Protein AF-A0A3P9N589-F1 (afdb_monomer)

Foldseek 3Di:
DVLVVVLVVLVVVLVVLLVCLLVVLLCVCVPCVPCNVVSVVVLVVLLVVLVVLVVCCVPVPVLVVLQVVVVVVCVVVVPPDPDSVSVVVVVVVVVVLVCQVVVVCVVVPNDDPPPPPVVVPPDDDDDDDDDDDDDPDDDDDDDDPPPDPVVVVPPPVVVVVSVVVVVVVVVVVLSVVLVPDPDPVVNVVSSVSSSVSSSSVSNNVSD

Mean predicted aligned error: 13.43 Å

Secondary structure (DSSP, 8-state):
-HHHHHHHHHHHHHHHHHHHHHHHHHHHHHH-GGGHHHHHHHHHHHHHHHHHHHHHIIIIIIHHHHHHHHHHHHHHTT------HHHHHHHHHHHHHHHHHHHHHHHTTPPP----GGGG---------------S------------THHHHTS-HHHHHHHHHHHHHHHHHHHHHHHH---HHHHHHHHHHHHHHHHHHHHHHT-

Sequence (207 aa):
MQLLVVKLLGLLGLTSLMLAGILLPVRLLLADSEKAGRYHRGLALGNCFGGGVFLATCFNALLPAVRDKAAGVLQQLQVSGDYPLAETMMMMGFFIMLFVEQAVLTFRKEKPSFIALETFNAGGSEPGSDSEYDAPFLGGGHRHGHFGPGQLAGAGPLRLAGLVLALSAHSLFEGVALGLQEDGAKLGGLLLGVAVHETLAAAALGV

Radius of gyration: 22.87 Å; Cα contacts (8 Å, |Δi|>4): 83; chains: 1; bounding box: 57×53×63 Å

Organism: Poecilia reticulata (NCBI:txid8081)

pLDDT: mean 71.97, std 19.88, range [25.95, 92.12]

Solvent-accessible surface area (backbone atoms only — not comparable to full-atom values): 12239 Å² total; per-residue (Å²): 112,70,68,59,52,51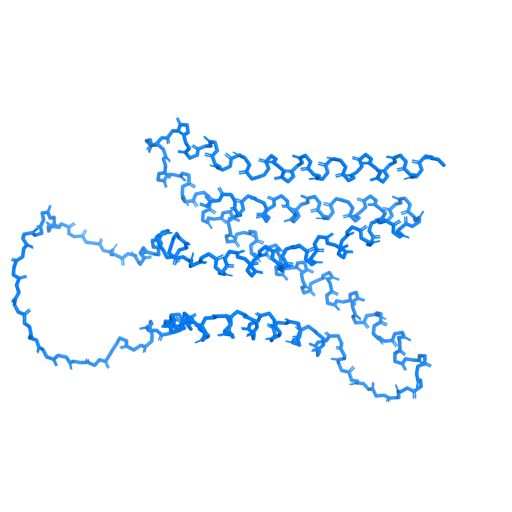,50,53,52,47,52,53,49,48,53,52,45,33,53,47,23,27,48,49,47,43,50,55,53,71,73,37,70,89,53,37,73,60,51,53,53,54,49,53,51,47,38,54,49,35,53,49,51,52,50,48,46,44,62,72,49,47,45,52,53,41,39,57,52,44,53,53,52,36,60,76,69,71,52,92,64,99,64,69,55,40,61,52,52,51,52,48,52,54,49,51,55,51,47,54,54,50,50,59,35,57,79,67,75,46,81,75,85,64,73,81,66,67,80,78,67,83,78,78,86,86,84,91,84,92,76,94,72,92,74,96,74,92,73,82,82,84,85,71,85,73,84,57,73,63,69,64,76,61,50,52,76,59,58,54,47,50,49,52,51,51,51,49,55,51,53,50,53,53,51,49,53,62,67,70,52,83,51,68,72,59,43,52,54,51,52,53,51,47,51,55,55,46,30,40,50,23,39,50,70,28,108

Structure (mmCIF, N/CA/C/O backbone):
data_AF-A0A3P9N589-F1
#
_entry.id   AF-A0A3P9N589-F1
#
loop_
_atom_site.group_PDB
_atom_site.id
_atom_site.type_symbol
_atom_site.label_atom_id
_atom_site.label_alt_id
_atom_site.label_comp_id
_atom_site.label_asym_id
_atom_site.label_entity_id
_atom_site.label_seq_id
_atom_site.pdbx_PDB_ins_code
_atom_site.Cartn_x
_atom_site.Cartn_y
_atom_site.Cartn_z
_atom_site.occupancy
_atom_site.B_iso_or_equiv
_atom_site.auth_seq_id
_atom_site.auth_comp_id
_atom_site.auth_asym_id
_atom_site.auth_atom_id
_atom_site.pdbx_PDB_model_num
ATOM 1 N N . MET A 1 1 ? 1.207 20.836 21.961 1.00 66.56 1 MET A N 1
ATOM 2 C CA . MET A 1 1 ? 2.310 21.230 21.050 1.00 66.56 1 MET A CA 1
ATOM 3 C C . MET A 1 1 ? 3.314 20.103 20.809 1.00 66.56 1 MET A C 1
ATOM 5 O O . MET A 1 1 ? 3.596 19.837 19.653 1.00 66.56 1 MET A O 1
ATOM 9 N N . GLN A 1 2 ? 3.795 19.386 21.834 1.00 80.94 2 GLN A N 1
ATOM 10 C CA . GLN A 1 2 ? 4.776 18.297 21.654 1.00 80.94 2 GLN A CA 1
ATOM 11 C C . GLN A 1 2 ? 4.298 17.162 20.724 1.00 80.94 2 GLN A C 1
ATOM 13 O O . GLN A 1 2 ? 5.039 16.753 19.839 1.00 80.94 2 GLN A O 1
ATOM 18 N N . LEU A 1 3 ? 3.040 16.718 20.842 1.00 81.44 3 LEU A N 1
ATOM 19 C CA . LEU A 1 3 ? 2.496 15.647 19.990 1.00 81.44 3 LEU A CA 1
ATOM 20 C C . LEU A 1 3 ? 2.425 16.035 18.500 1.00 81.44 3 LEU A C 1
ATOM 22 O O . LEU A 1 3 ? 2.687 15.216 17.627 1.00 81.44 3 LEU A O 1
ATOM 26 N N . LEU A 1 4 ? 2.103 17.300 18.207 1.00 86.56 4 LEU A N 1
ATOM 27 C CA . LEU A 1 4 ? 2.070 17.818 16.835 1.00 86.56 4 LEU A CA 1
ATOM 28 C C . LEU A 1 4 ? 3.470 17.843 16.217 1.00 86.56 4 LEU A C 1
ATOM 30 O O . LEU A 1 4 ? 3.628 17.466 15.062 1.00 86.56 4 LEU A O 1
ATOM 34 N N . VAL A 1 5 ? 4.488 18.226 16.996 1.00 88.75 5 VAL A N 1
ATOM 35 C CA . VAL A 1 5 ? 5.886 18.198 16.542 1.00 88.75 5 VAL A CA 1
ATOM 36 C C . VAL A 1 5 ? 6.318 16.768 16.220 1.00 88.75 5 VAL A C 1
ATOM 38 O O . VAL A 1 5 ? 6.906 16.549 15.169 1.00 88.75 5 VAL A O 1
ATOM 41 N N . VAL A 1 6 ? 5.970 15.787 17.060 1.00 88.00 6 VAL A N 1
ATOM 42 C CA . VAL A 1 6 ? 6.279 14.367 16.802 1.00 88.00 6 VAL A CA 1
ATOM 43 C C . VAL A 1 6 ? 5.592 13.865 15.529 1.00 88.00 6 VAL A C 1
ATOM 45 O O . VAL A 1 6 ? 6.235 13.198 14.725 1.00 88.00 6 VAL A O 1
ATOM 48 N N . LYS A 1 7 ? 4.322 14.224 15.298 1.00 90.06 7 LYS A N 1
ATOM 49 C CA . LYS A 1 7 ? 3.596 13.865 14.066 1.00 90.06 7 LYS A CA 1
ATOM 50 C C . LYS A 1 7 ? 4.253 14.452 12.815 1.00 90.06 7 LYS A C 1
ATOM 52 O O . LYS A 1 7 ? 4.463 13.731 11.845 1.00 90.06 7 LYS A O 1
ATOM 57 N N . LEU A 1 8 ? 4.605 15.739 12.848 1.00 89.19 8 LEU A N 1
ATOM 58 C CA . LEU A 1 8 ? 5.252 16.418 11.720 1.00 89.19 8 LEU A CA 1
ATOM 59 C C . LEU A 1 8 ? 6.659 15.873 11.451 1.00 89.19 8 LEU A C 1
ATOM 61 O O . LEU A 1 8 ? 7.007 15.628 10.299 1.00 89.19 8 LEU A O 1
ATOM 65 N N . LEU A 1 9 ? 7.451 15.645 12.502 1.00 90.69 9 LEU A N 1
ATOM 66 C CA . LEU A 1 9 ? 8.790 15.069 12.381 1.00 90.69 9 LEU A CA 1
ATOM 67 C C . LEU A 1 9 ? 8.727 13.623 11.868 1.00 90.69 9 LEU A C 1
ATOM 69 O O . LEU A 1 9 ? 9.530 13.239 11.023 1.00 90.69 9 LEU A O 1
ATOM 73 N N . GLY A 1 10 ? 7.751 12.844 12.343 1.00 88.69 10 GLY A N 1
ATOM 74 C CA . GLY A 1 10 ? 7.488 11.483 11.881 1.00 88.69 10 GLY A CA 1
ATOM 75 C C . GLY A 1 10 ? 7.129 11.439 10.398 1.00 88.69 10 GLY A C 1
ATOM 76 O O . GLY A 1 10 ? 7.762 10.706 9.649 1.00 88.69 10 GLY A O 1
ATOM 77 N N . LEU A 1 11 ? 6.191 12.281 9.951 1.00 88.31 11 LEU A N 1
ATOM 78 C CA . LEU A 1 11 ? 5.816 12.396 8.535 1.00 88.31 11 LEU A CA 1
ATOM 79 C C . LEU A 1 11 ? 6.995 12.817 7.647 1.00 88.31 11 LEU A C 1
ATOM 81 O O . LEU A 1 11 ? 7.204 12.238 6.580 1.00 88.31 11 LEU A O 1
ATOM 85 N N . LEU A 1 12 ? 7.795 13.793 8.089 1.00 91.44 12 LEU A N 1
ATOM 86 C CA . LEU A 1 12 ? 8.997 14.215 7.365 1.00 91.44 12 LEU A CA 1
ATOM 87 C C . LEU A 1 12 ? 10.031 13.081 7.279 1.00 91.44 12 LEU A C 1
ATOM 89 O O . LEU A 1 12 ? 10.645 12.876 6.228 1.00 91.44 12 LEU A O 1
ATOM 93 N N . GLY A 1 13 ? 10.201 12.335 8.372 1.00 91.69 13 GLY A N 1
ATOM 94 C CA . GLY A 1 13 ? 11.062 11.159 8.439 1.00 91.69 13 GLY A CA 1
ATOM 95 C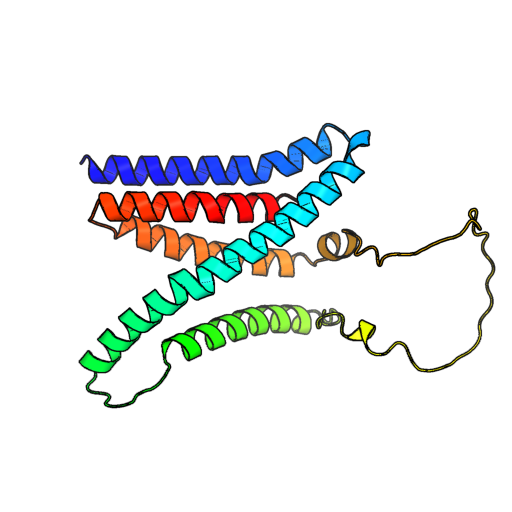 C . GLY A 1 13 ? 10.624 10.066 7.465 1.00 91.69 13 GLY A C 1
ATOM 96 O O . GLY A 1 13 ? 11.445 9.616 6.670 1.00 91.69 13 GLY A O 1
ATOM 97 N N . LEU A 1 14 ? 9.337 9.703 7.465 1.00 89.44 14 LEU A N 1
ATOM 98 C CA . LEU A 1 14 ? 8.761 8.719 6.539 1.00 89.44 14 LEU A CA 1
ATOM 99 C C . LEU A 1 14 ? 8.935 9.145 5.079 1.00 89.44 14 LEU A C 1
ATOM 101 O O . LEU A 1 14 ? 9.429 8.371 4.266 1.00 89.44 14 LEU A O 1
ATOM 105 N N . THR A 1 15 ? 8.660 10.413 4.764 1.00 88.50 15 THR A N 1
ATOM 106 C CA . THR A 1 15 ? 8.831 10.950 3.403 1.00 88.50 15 THR A CA 1
ATOM 107 C C . THR A 1 15 ? 10.285 10.843 2.934 1.00 88.50 15 THR A C 1
ATOM 109 O O . THR A 1 15 ? 10.567 10.421 1.813 1.00 88.50 15 THR A O 1
ATOM 112 N N . SER A 1 16 ? 11.232 11.197 3.806 1.00 90.50 16 SER A N 1
ATOM 113 C CA . SER A 1 16 ? 12.668 11.116 3.508 1.00 90.50 16 SER A CA 1
ATOM 114 C C . SER A 1 16 ? 13.122 9.669 3.311 1.00 90.50 16 SER A C 1
ATOM 116 O O . SER A 1 16 ? 13.919 9.373 2.421 1.00 90.50 16 SER A O 1
ATOM 118 N N . LEU A 1 17 ? 12.589 8.763 4.130 1.00 90.62 17 LEU A N 1
ATOM 119 C CA . LEU A 1 17 ? 12.870 7.338 4.087 1.00 90.62 17 LEU A CA 1
ATOM 120 C C . LEU A 1 17 ? 12.320 6.687 2.804 1.00 90.62 17 LEU A C 1
ATOM 122 O O . LEU A 1 17 ? 13.032 5.909 2.171 1.00 90.62 17 LEU A O 1
ATOM 126 N N . MET A 1 18 ? 11.115 7.065 2.370 1.00 86.88 18 MET A N 1
ATOM 127 C CA . MET A 1 18 ? 10.526 6.663 1.086 1.00 86.88 18 MET A CA 1
ATOM 128 C C . MET A 1 18 ? 11.389 7.120 -0.092 1.00 86.88 18 MET A C 1
ATOM 130 O O . MET A 1 18 ? 11.748 6.319 -0.955 1.00 86.88 18 MET A O 1
ATOM 134 N N . LEU A 1 19 ? 11.781 8.401 -0.102 1.00 87.44 19 LEU A N 1
ATOM 135 C CA . LEU A 1 19 ? 12.642 8.959 -1.145 1.00 87.44 19 LEU A CA 1
ATOM 136 C C . LEU A 1 19 ? 13.980 8.221 -1.221 1.00 87.44 19 LEU A C 1
ATOM 138 O O . LEU A 1 19 ? 14.433 7.898 -2.317 1.00 87.44 19 LEU A O 1
ATOM 142 N N . ALA A 1 20 ? 14.590 7.912 -0.074 1.00 88.00 20 ALA A N 1
ATOM 143 C CA . ALA A 1 20 ? 15.808 7.112 -0.015 1.00 88.00 20 ALA A CA 1
ATOM 144 C C . ALA A 1 20 ? 15.583 5.682 -0.535 1.00 88.00 20 ALA A C 1
ATOM 146 O O . ALA A 1 20 ? 16.400 5.189 -1.310 1.00 88.00 20 ALA A O 1
ATOM 147 N N . GLY A 1 21 ? 14.468 5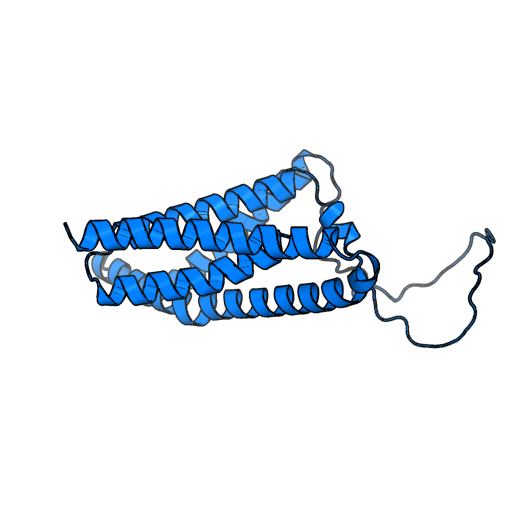.047 -0.164 1.00 84.81 21 GLY A N 1
ATOM 148 C CA . GLY A 1 21 ? 14.084 3.709 -0.618 1.00 84.81 21 GLY A CA 1
ATOM 149 C C . GLY A 1 21 ? 13.910 3.603 -2.134 1.00 84.81 21 GLY A C 1
ATOM 150 O O . GLY A 1 21 ? 14.301 2.592 -2.703 1.00 84.81 21 GLY A O 1
ATOM 151 N N . ILE A 1 22 ? 13.413 4.657 -2.793 1.00 84.00 22 ILE A N 1
ATOM 152 C CA . ILE A 1 22 ? 13.288 4.727 -4.260 1.00 84.00 22 ILE A CA 1
ATOM 153 C C . ILE A 1 22 ? 14.632 5.078 -4.918 1.00 84.00 22 ILE A C 1
ATOM 155 O O . ILE A 1 22 ? 15.017 4.469 -5.914 1.00 84.00 22 ILE A O 1
ATOM 159 N N . LEU A 1 23 ? 15.379 6.055 -4.385 1.00 84.81 23 LEU A N 1
ATOM 160 C CA . LEU A 1 23 ? 16.642 6.497 -4.994 1.00 84.81 23 LEU A CA 1
ATOM 161 C C . LEU A 1 23 ? 17.750 5.445 -4.903 1.00 84.81 23 LEU A C 1
ATOM 163 O O . LEU A 1 23 ? 18.605 5.394 -5.785 1.00 84.81 23 LEU A O 1
ATOM 167 N N . LEU A 1 24 ? 17.772 4.646 -3.835 1.00 83.06 24 LEU A N 1
ATOM 168 C CA . LEU A 1 24 ? 18.807 3.650 -3.575 1.00 83.06 24 LEU A CA 1
ATOM 169 C C . LEU A 1 24 ? 18.916 2.586 -4.690 1.00 83.06 24 LEU A C 1
ATOM 171 O O . LEU A 1 24 ? 20.004 2.470 -5.258 1.00 83.06 24 LEU A O 1
ATOM 175 N N . PRO A 1 25 ? 17.853 1.846 -5.068 1.00 77.12 25 PRO A N 1
ATOM 176 C CA . PRO A 1 25 ? 17.913 0.871 -6.159 1.00 77.12 25 PRO A CA 1
ATOM 177 C C . PRO A 1 25 ? 18.250 1.530 -7.504 1.00 77.12 25 PRO A C 1
ATOM 179 O O . PRO A 1 25 ? 19.122 1.032 -8.217 1.00 77.12 25 PRO A O 1
ATOM 182 N N . VAL A 1 26 ? 17.677 2.703 -7.802 1.00 80.75 26 VAL A N 1
ATOM 183 C CA . VAL A 1 26 ? 17.954 3.454 -9.040 1.00 80.75 26 VAL A CA 1
ATOM 184 C C . VAL A 1 26 ? 19.429 3.860 -9.138 1.00 80.75 26 VAL A C 1
ATOM 186 O O . VAL A 1 26 ? 20.074 3.654 -10.166 1.00 80.75 26 VAL A O 1
ATOM 189 N N . ARG A 1 27 ? 20.007 4.416 -8.066 1.00 82.31 27 ARG A N 1
ATOM 190 C CA . ARG A 1 27 ? 21.418 4.837 -8.037 1.00 82.31 27 ARG A CA 1
ATOM 191 C C . ARG A 1 27 ? 22.372 3.650 -8.105 1.00 82.31 27 ARG A C 1
ATOM 193 O O . ARG A 1 27 ? 23.392 3.759 -8.776 1.00 82.31 27 ARG A O 1
ATOM 200 N N . LEU A 1 28 ? 22.053 2.537 -7.446 1.00 77.81 28 LEU A N 1
ATOM 201 C CA . LEU A 1 28 ? 22.877 1.326 -7.473 1.00 77.81 28 LEU A CA 1
ATOM 202 C C . LEU A 1 28 ? 22.893 0.664 -8.857 1.00 77.81 28 LEU A C 1
ATOM 204 O O . LEU A 1 28 ? 23.946 0.200 -9.289 1.00 77.81 28 LEU A O 1
ATOM 208 N N . LEU A 1 29 ? 21.763 0.671 -9.570 1.00 72.81 29 LEU A N 1
ATOM 209 C CA . LEU A 1 29 ? 21.679 0.174 -10.945 1.00 72.81 29 LEU A CA 1
ATOM 210 C C . LEU A 1 29 ? 22.450 1.063 -11.933 1.00 72.81 29 LEU A C 1
ATOM 212 O O . LEU A 1 29 ? 23.122 0.546 -12.824 1.00 72.81 29 LEU A O 1
ATOM 216 N N . LEU A 1 30 ? 22.391 2.389 -11.760 1.00 75.19 30 LEU A N 1
ATOM 217 C CA . LEU A 1 30 ? 23.092 3.352 -12.620 1.00 75.19 30 LEU A CA 1
ATOM 218 C C . LEU A 1 30 ? 24.605 3.432 -12.353 1.00 75.19 30 LEU A C 1
ATOM 220 O O . LEU A 1 30 ? 25.361 3.745 -13.267 1.00 75.19 30 LEU A O 1
ATOM 224 N N . ALA A 1 31 ? 25.055 3.191 -11.118 1.00 76.94 31 ALA A N 1
ATOM 225 C CA . ALA A 1 31 ? 26.456 3.369 -10.734 1.00 76.94 31 ALA A CA 1
ATOM 226 C C . ALA A 1 31 ? 27.379 2.213 -11.154 1.00 76.94 31 ALA A C 1
ATOM 228 O O . ALA A 1 31 ? 28.576 2.437 -11.313 1.00 76.94 31 ALA A O 1
ATOM 229 N N . ASP A 1 32 ? 26.869 0.984 -11.298 1.00 71.31 32 ASP A N 1
ATOM 230 C CA . ASP A 1 32 ? 27.728 -0.197 -11.461 1.00 71.31 32 ASP A CA 1
ATOM 231 C C . ASP A 1 32 ? 27.086 -1.252 -12.386 1.00 71.31 32 ASP A C 1
ATOM 233 O O . ASP A 1 32 ? 26.550 -2.276 -11.947 1.00 71.31 32 ASP A O 1
ATOM 237 N N . SER A 1 33 ? 27.124 -0.985 -13.699 1.00 63.50 33 SER A N 1
ATOM 238 C CA . SER A 1 33 ? 26.532 -1.848 -14.736 1.00 63.50 33 SER A CA 1
ATOM 239 C C . SER A 1 33 ? 27.158 -3.249 -14.808 1.00 63.50 33 SER A C 1
ATOM 241 O O . SER A 1 33 ? 26.476 -4.194 -15.197 1.00 63.50 33 SER A O 1
ATOM 243 N N . GLU A 1 34 ? 28.412 -3.427 -14.374 1.00 67.94 34 GLU A N 1
ATOM 244 C CA . GLU A 1 34 ? 29.075 -4.743 -14.324 1.00 67.94 34 GLU A CA 1
ATOM 245 C C . GLU A 1 34 ? 28.502 -5.658 -13.230 1.00 67.94 34 GLU A C 1
ATOM 247 O O . GLU A 1 34 ? 28.423 -6.877 -13.391 1.00 67.94 34 GLU A O 1
ATOM 252 N N . LYS A 1 35 ? 28.036 -5.090 -12.111 1.00 64.56 35 LYS A N 1
ATOM 253 C CA . LYS A 1 35 ? 27.416 -5.850 -11.011 1.00 64.56 35 LYS A CA 1
ATOM 254 C C . LYS A 1 35 ? 25.897 -5.972 -11.139 1.00 64.56 35 LYS A C 1
ATOM 256 O O . LYS A 1 35 ? 25.272 -6.616 -10.289 1.00 64.56 35 LYS A O 1
ATOM 261 N N . ALA A 1 36 ? 25.306 -5.420 -12.200 1.00 64.44 36 ALA A N 1
ATOM 262 C CA . ALA A 1 36 ? 23.862 -5.378 -12.435 1.00 64.44 36 ALA A CA 1
ATOM 263 C C . ALA A 1 36 ? 23.184 -6.751 -12.275 1.00 64.44 36 ALA A C 1
ATOM 265 O O . ALA A 1 36 ? 22.126 -6.850 -11.655 1.00 64.44 36 ALA A O 1
ATOM 266 N N . GLY A 1 37 ? 23.826 -7.837 -12.723 1.00 67.88 37 GLY A N 1
ATOM 267 C CA . GLY A 1 37 ? 23.281 -9.194 -12.581 1.00 67.88 37 GLY A CA 1
ATOM 268 C C . GLY A 1 37 ? 23.141 -9.675 -11.127 1.00 67.88 37 GLY A C 1
ATOM 269 O O . GLY A 1 37 ? 22.210 -10.413 -10.800 1.00 67.88 37 GLY A O 1
ATOM 270 N N . ARG A 1 38 ? 24.031 -9.242 -10.223 1.00 71.06 38 ARG A N 1
ATOM 271 C CA . ARG A 1 38 ? 23.969 -9.588 -8.792 1.00 71.06 38 ARG A CA 1
ATOM 272 C C . ARG A 1 38 ? 22.937 -8.732 -8.062 1.00 71.06 38 ARG A C 1
ATOM 274 O O . ARG A 1 38 ? 22.192 -9.266 -7.242 1.00 71.06 38 ARG A O 1
ATOM 281 N N . TYR A 1 39 ? 22.848 -7.448 -8.413 1.00 72.31 39 TYR A N 1
ATOM 282 C CA . TYR A 1 39 ? 21.808 -6.556 -7.901 1.00 72.31 39 TYR A CA 1
ATOM 283 C C . TYR A 1 39 ? 20.417 -7.018 -8.318 1.00 72.31 39 TYR A C 1
ATOM 285 O O . TYR A 1 39 ? 19.540 -7.091 -7.469 1.00 72.31 39 TYR A O 1
ATOM 293 N N . HIS A 1 40 ? 20.228 -7.453 -9.565 1.00 73.62 40 HIS A N 1
ATOM 294 C CA . HIS A 1 40 ? 18.941 -7.966 -10.035 1.00 73.62 40 HIS A CA 1
ATOM 295 C C . HIS A 1 40 ? 18.451 -9.180 -9.224 1.00 73.62 40 HIS A C 1
ATOM 297 O O . HIS A 1 40 ? 17.265 -9.293 -8.926 1.00 73.62 40 HIS A O 1
ATOM 303 N N . ARG A 1 41 ? 19.351 -10.088 -8.816 1.00 75.50 41 ARG A N 1
ATOM 304 C CA . ARG A 1 41 ? 18.990 -11.208 -7.923 1.00 75.50 41 ARG A CA 1
ATOM 305 C C . ARG A 1 41 ? 18.644 -10.729 -6.513 1.00 75.50 41 ARG A C 1
ATOM 307 O O . ARG A 1 41 ? 17.655 -11.191 -5.955 1.00 75.50 41 ARG A O 1
ATOM 314 N N . GLY A 1 42 ? 19.428 -9.805 -5.956 1.00 74.00 42 GLY A N 1
ATOM 315 C CA . GLY A 1 42 ? 19.146 -9.211 -4.645 1.00 74.00 42 GLY A CA 1
ATOM 316 C C . GLY A 1 42 ? 17.811 -8.463 -4.611 1.00 74.00 42 GLY A C 1
ATOM 317 O O . GLY A 1 42 ? 17.041 -8.628 -3.673 1.00 74.00 42 GLY A O 1
ATOM 318 N N . LEU A 1 43 ? 17.502 -7.717 -5.671 1.00 73.44 43 LEU A N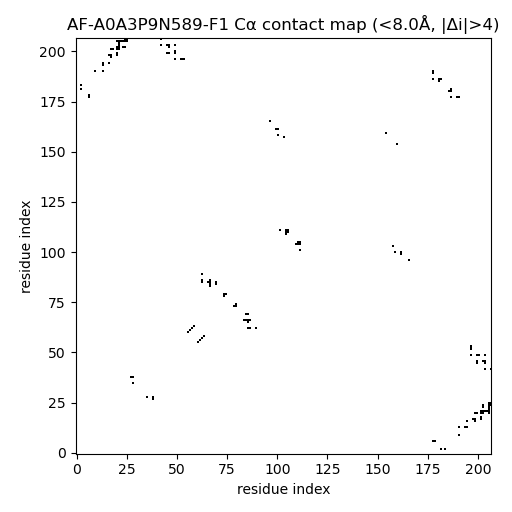 1
ATOM 319 C CA . LEU A 1 43 ? 16.249 -6.986 -5.857 1.00 73.44 43 LEU A CA 1
ATOM 320 C C . LEU A 1 43 ? 15.058 -7.929 -6.043 1.00 73.44 43 LEU A C 1
ATOM 322 O O . LEU A 1 43 ? 14.026 -7.725 -5.416 1.00 73.44 43 LEU A O 1
ATOM 326 N N . ALA A 1 44 ? 15.201 -8.998 -6.832 1.00 76.25 44 ALA A N 1
ATOM 327 C CA . ALA A 1 44 ? 14.146 -10.000 -6.992 1.00 76.25 44 ALA A CA 1
ATOM 328 C C . ALA A 1 44 ? 13.819 -10.713 -5.666 1.00 76.25 44 ALA A C 1
ATOM 330 O O . ALA A 1 44 ? 12.649 -10.889 -5.328 1.00 76.25 44 ALA A O 1
ATOM 331 N N . LEU A 1 45 ? 14.846 -11.078 -4.887 1.00 79.06 45 LEU A N 1
ATOM 332 C CA . LEU A 1 45 ? 14.668 -11.637 -3.543 1.00 79.06 45 LEU A CA 1
ATOM 333 C C . LEU A 1 45 ? 14.050 -10.612 -2.585 1.00 79.06 45 LEU A C 1
ATOM 335 O O . LEU A 1 45 ? 13.158 -10.967 -1.820 1.00 79.06 45 LEU A O 1
ATOM 339 N N . GLY A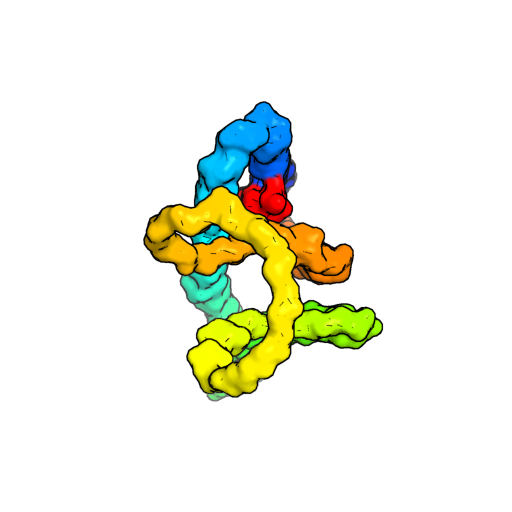 1 46 ? 14.476 -9.349 -2.662 1.00 76.19 46 GLY A N 1
ATOM 340 C CA . GLY A 1 46 ? 13.912 -8.243 -1.890 1.00 76.19 46 GLY A CA 1
ATOM 341 C C . GLY A 1 46 ? 12.434 -8.003 -2.195 1.00 76.19 46 GLY A C 1
ATOM 342 O O . GLY A 1 46 ? 11.643 -7.873 -1.269 1.00 76.19 46 GLY A O 1
ATOM 343 N N . ASN A 1 47 ? 12.035 -8.035 -3.468 1.00 78.06 47 ASN A N 1
ATOM 344 C CA . ASN A 1 47 ? 10.639 -7.895 -3.882 1.00 78.06 47 ASN A CA 1
ATOM 345 C C . ASN A 1 47 ? 9.786 -9.095 -3.430 1.00 78.06 47 ASN A C 1
ATOM 347 O O . ASN A 1 47 ? 8.687 -8.917 -2.911 1.00 78.06 47 ASN A O 1
ATOM 351 N N . CYS A 1 48 ? 10.307 -10.324 -3.543 1.00 80.88 48 CYS A N 1
ATOM 352 C CA . CYS A 1 48 ? 9.633 -11.517 -3.017 1.00 80.88 48 CYS A CA 1
ATOM 353 C C . CYS A 1 48 ? 9.459 -11.448 -1.491 1.00 80.88 48 CYS A C 1
ATOM 355 O O . CYS A 1 48 ? 8.396 -11.777 -0.964 1.00 80.88 48 CYS A O 1
ATOM 357 N N . PHE A 1 49 ? 10.496 -11.005 -0.779 1.00 82.00 49 PHE A N 1
ATOM 358 C CA . PHE A 1 49 ? 10.453 -10.812 0.665 1.00 82.00 49 PHE A CA 1
ATOM 359 C C . PHE A 1 49 ? 9.454 -9.715 1.055 1.00 82.00 49 PHE A C 1
ATOM 361 O O . PHE A 1 49 ? 8.613 -9.938 1.923 1.00 82.00 49 PHE A O 1
ATOM 368 N N . GLY A 1 50 ? 9.485 -8.570 0.369 1.00 79.38 50 GLY A N 1
ATOM 369 C CA . GLY A 1 50 ? 8.551 -7.461 0.564 1.00 79.38 50 GLY A CA 1
ATOM 370 C C . GLY A 1 50 ? 7.098 -7.878 0.341 1.00 79.38 50 GLY A C 1
ATOM 371 O O . GLY A 1 50 ? 6.243 -7.571 1.169 1.00 79.38 50 GLY A O 1
ATOM 372 N N . GLY A 1 51 ? 6.828 -8.670 -0.702 1.00 81.00 51 GLY A N 1
ATOM 373 C CA . GLY A 1 51 ? 5.510 -9.264 -0.935 1.00 81.00 51 GLY A CA 1
ATOM 374 C C . GLY A 1 51 ? 5.045 -10.156 0.222 1.00 81.00 51 GLY A C 1
ATOM 375 O O . GLY A 1 51 ? 3.894 -10.064 0.646 1.00 81.00 51 GLY A O 1
ATOM 376 N N . GLY A 1 52 ? 5.943 -10.967 0.790 1.00 85.50 52 GLY A N 1
ATOM 377 C CA . GLY A 1 52 ? 5.657 -11.786 1.972 1.00 85.50 52 GLY A CA 1
ATOM 378 C C . GLY A 1 52 ? 5.357 -10.959 3.227 1.00 85.50 52 GLY A C 1
ATOM 379 O O . GLY A 1 52 ? 4.396 -11.254 3.936 1.00 85.50 52 GLY A O 1
ATOM 380 N N . VAL A 1 53 ? 6.130 -9.896 3.478 1.00 83.62 53 VAL A N 1
ATOM 381 C CA . VAL A 1 53 ? 5.888 -8.963 4.593 1.00 83.62 53 VAL A CA 1
ATOM 382 C C . VAL A 1 53 ? 4.537 -8.267 4.432 1.00 83.62 53 VAL A C 1
ATOM 384 O O . VAL A 1 53 ? 3.763 -8.221 5.385 1.00 83.62 53 VAL A O 1
ATOM 387 N N . PHE A 1 54 ? 4.205 -7.796 3.227 1.00 81.50 54 PHE A N 1
ATOM 388 C CA . PHE A 1 54 ? 2.918 -7.156 2.950 1.00 81.50 54 PHE A CA 1
ATOM 389 C C . PHE A 1 54 ? 1.741 -8.112 3.188 1.00 81.50 54 PHE A C 1
ATOM 391 O O . PHE A 1 54 ? 0.761 -7.752 3.844 1.00 81.50 54 PHE A O 1
ATOM 398 N N . LEU A 1 55 ? 1.861 -9.361 2.726 1.00 86.94 55 LEU A N 1
ATOM 399 C CA . LEU A 1 55 ? 0.852 -10.397 2.935 1.00 86.94 55 LEU A CA 1
ATOM 400 C C . LEU A 1 55 ? 0.677 -10.736 4.425 1.00 86.94 55 LEU A C 1
ATOM 402 O O . LEU A 1 55 ? -0.452 -10.854 4.905 1.00 86.94 55 LEU A O 1
ATOM 406 N N . ALA A 1 56 ? 1.782 -10.851 5.167 1.00 86.75 56 ALA A N 1
ATOM 407 C CA . ALA A 1 56 ? 1.763 -11.102 6.604 1.00 86.75 56 ALA A CA 1
ATOM 408 C C . ALA A 1 56 ? 1.103 -9.948 7.373 1.00 86.75 56 ALA A C 1
ATOM 410 O O . ALA A 1 56 ? 0.250 -10.197 8.223 1.00 86.75 56 ALA A O 1
ATOM 411 N N . THR A 1 57 ? 1.429 -8.695 7.047 1.00 83.81 57 THR A N 1
ATOM 412 C CA . THR A 1 57 ? 0.775 -7.512 7.627 1.00 83.81 57 THR A CA 1
ATOM 413 C C . THR A 1 57 ? -0.722 -7.504 7.315 1.00 83.81 57 THR A C 1
ATOM 415 O O . THR A 1 57 ? -1.538 -7.258 8.204 1.00 83.81 57 THR A O 1
ATOM 418 N N . CYS A 1 58 ? -1.108 -7.844 6.084 1.00 85.81 58 CYS A N 1
ATOM 419 C CA . CYS A 1 58 ? -2.509 -7.911 5.683 1.00 85.81 58 CYS A CA 1
ATOM 420 C C . CYS A 1 58 ? -3.305 -8.927 6.522 1.00 85.81 58 CYS A C 1
ATOM 422 O O . CYS A 1 58 ? -4.312 -8.567 7.132 1.00 85.81 58 CYS A O 1
ATOM 424 N N . PHE A 1 59 ? -2.839 -10.175 6.619 1.00 89.75 59 PHE A N 1
ATOM 425 C CA . PHE A 1 59 ? -3.594 -11.233 7.299 1.00 89.75 59 PHE A CA 1
ATOM 426 C C . PHE A 1 59 ? -3.441 -11.258 8.820 1.00 89.75 59 PHE A C 1
ATOM 428 O O . PHE A 1 59 ? -4.401 -11.603 9.505 1.00 89.75 59 PHE A O 1
ATOM 435 N N . ASN A 1 60 ? -2.271 -10.911 9.361 1.00 88.56 60 ASN A N 1
ATOM 436 C CA . ASN A 1 60 ? -2.008 -11.034 10.799 1.00 88.56 60 ASN A CA 1
ATOM 437 C C . ASN A 1 60 ? -2.244 -9.734 11.569 1.00 88.56 60 ASN A C 1
ATOM 439 O O . ASN A 1 60 ? -2.488 -9.794 12.770 1.00 88.56 60 ASN A O 1
ATOM 443 N N . ALA A 1 61 ? -2.170 -8.572 10.912 1.00 85.62 61 ALA A N 1
ATOM 444 C CA . ALA A 1 61 ? -2.372 -7.283 11.572 1.00 85.62 61 ALA A CA 1
ATOM 445 C C . ALA A 1 61 ? -3.669 -6.601 11.119 1.00 85.62 61 ALA A C 1
ATOM 447 O O . ALA A 1 61 ? -4.509 -6.273 11.957 1.00 85.62 61 ALA A O 1
ATOM 448 N N . LEU A 1 62 ? -3.866 -6.417 9.809 1.00 86.06 62 LEU A N 1
ATOM 449 C CA . LEU A 1 62 ? -5.016 -5.664 9.296 1.00 86.06 62 LEU A CA 1
ATOM 450 C C . LEU A 1 62 ? -6.324 -6.451 9.406 1.00 86.06 62 LEU A C 1
ATOM 452 O O . LEU A 1 62 ? -7.310 -5.912 9.902 1.00 86.06 62 LEU A O 1
ATOM 456 N N . LEU A 1 63 ? -6.348 -7.721 8.993 1.00 90.00 63 LEU A N 1
ATOM 457 C CA . LEU A 1 63 ? -7.577 -8.516 9.009 1.00 90.00 63 LEU A CA 1
ATOM 458 C C . LEU A 1 63 ? -8.170 -8.679 10.426 1.00 90.00 63 LEU A C 1
ATOM 460 O O . LEU A 1 63 ? -9.368 -8.431 10.574 1.00 90.00 63 LEU A O 1
ATOM 464 N N . PRO A 1 64 ? -7.398 -9.007 11.485 1.00 90.25 64 PRO A N 1
ATOM 465 C CA . PRO A 1 64 ? -7.927 -9.057 12.849 1.00 90.25 64 PRO A CA 1
ATOM 466 C C . PRO A 1 64 ? -8.410 -7.689 13.334 1.00 90.25 64 PRO A C 1
ATOM 468 O O . PRO A 1 64 ? -9.499 -7.591 13.891 1.00 90.25 64 PRO A O 1
ATOM 471 N N . ALA A 1 65 ? -7.666 -6.616 13.044 1.00 88.00 65 ALA A N 1
ATOM 472 C CA . ALA A 1 65 ? -8.073 -5.267 13.427 1.00 88.00 65 ALA A CA 1
ATOM 473 C C . ALA A 1 65 ? -9.406 -4.857 12.774 1.00 88.00 65 ALA A C 1
ATOM 475 O O . ALA A 1 65 ? -10.264 -4.269 13.433 1.00 88.00 65 ALA A O 1
ATOM 476 N N . VAL A 1 66 ? -9.610 -5.185 11.494 1.00 89.69 66 VAL A N 1
ATOM 477 C CA . VAL A 1 66 ? -10.875 -4.915 10.795 1.00 89.69 66 VAL A CA 1
ATOM 478 C C . VAL A 1 66 ? -11.998 -5.800 11.338 1.00 89.69 66 VAL A C 1
ATOM 480 O O . VAL A 1 66 ? -13.103 -5.292 11.513 1.00 89.69 66 VAL A O 1
ATOM 483 N N . ARG A 1 67 ? -11.738 -7.075 11.667 1.00 90.50 67 ARG A N 1
ATOM 484 C CA . ARG A 1 67 ? -12.721 -7.962 12.323 1.00 90.50 67 ARG A CA 1
ATOM 485 C C . ARG A 1 67 ? -13.219 -7.377 13.643 1.00 90.50 67 ARG A C 1
ATOM 487 O O . ARG A 1 67 ? -14.429 -7.272 13.827 1.00 90.50 67 ARG A O 1
ATOM 494 N N . ASP A 1 68 ? -12.315 -6.919 14.507 1.00 89.31 68 ASP A N 1
ATOM 495 C CA . ASP A 1 68 ? -12.675 -6.324 15.801 1.00 89.31 68 ASP A CA 1
ATOM 496 C C . ASP A 1 68 ? -13.529 -5.058 15.630 1.00 89.31 68 ASP A C 1
ATOM 498 O O . ASP A 1 68 ? -14.517 -4.845 16.339 1.00 89.31 68 ASP A O 1
ATOM 502 N N . LYS A 1 69 ? -13.181 -4.204 14.658 1.00 87.88 69 LYS A N 1
ATOM 503 C CA . LYS A 1 69 ? -13.949 -2.985 14.361 1.00 87.88 69 LYS A CA 1
ATOM 504 C C . LYS A 1 69 ? -15.303 -3.289 13.726 1.00 87.88 69 LYS A C 1
ATOM 506 O O . LYS A 1 69 ? -16.293 -2.663 14.102 1.00 87.88 69 LYS A O 1
ATOM 511 N N . ALA A 1 70 ? -15.362 -4.250 12.809 1.00 88.31 70 ALA A N 1
ATOM 512 C CA . ALA A 1 70 ? -16.595 -4.691 12.171 1.00 88.31 70 ALA A CA 1
ATOM 513 C C . ALA A 1 70 ? -17.577 -5.280 13.193 1.00 88.31 70 ALA A C 1
ATOM 515 O O . ALA A 1 70 ? -18.756 -4.930 13.162 1.00 88.31 70 ALA A O 1
ATOM 516 N N . ALA A 1 71 ? -17.088 -6.090 14.139 1.00 86.75 71 ALA A N 1
ATOM 517 C CA . ALA A 1 71 ? -17.892 -6.629 15.234 1.00 86.75 71 ALA A CA 1
ATOM 518 C C . ALA A 1 71 ? -18.515 -5.511 16.089 1.00 86.75 71 ALA A C 1
ATOM 520 O O . ALA A 1 71 ? -19.709 -5.550 16.385 1.00 86.75 71 ALA A O 1
ATOM 521 N N . GLY A 1 72 ? -17.741 -4.467 16.410 1.00 85.38 72 GLY A N 1
ATOM 522 C CA . GLY A 1 72 ? -18.251 -3.298 17.133 1.00 85.38 72 GLY A CA 1
ATOM 523 C C . GLY A 1 72 ? -19.372 -2.561 16.388 1.00 85.38 72 GLY A C 1
ATOM 524 O O . GLY A 1 72 ? -20.377 -2.193 16.994 1.00 85.38 72 GLY A O 1
ATOM 525 N N . VAL A 1 73 ? -19.240 -2.387 15.069 1.00 86.94 73 VAL A N 1
ATOM 526 C CA . VAL A 1 73 ? -20.263 -1.724 14.237 1.00 86.94 73 VAL A CA 1
ATOM 527 C C . VAL A 1 73 ? -21.529 -2.578 14.109 1.00 86.94 73 VAL A C 1
ATOM 529 O O . VAL A 1 73 ? -22.634 -2.052 14.241 1.00 86.94 73 VAL A O 1
ATOM 532 N N . LEU A 1 74 ? -21.397 -3.893 13.903 1.00 84.88 74 LEU A N 1
ATOM 533 C CA . LEU A 1 74 ? -22.542 -4.812 13.827 1.00 84.88 74 LEU A CA 1
ATOM 534 C C . LEU A 1 74 ? -23.352 -4.820 15.129 1.00 84.88 74 LEU A C 1
ATOM 536 O O . LEU A 1 74 ? -24.585 -4.807 15.095 1.00 84.88 74 LEU A O 1
ATOM 540 N N . GLN A 1 75 ? -22.658 -4.769 16.270 1.00 83.94 75 GLN A N 1
ATOM 541 C CA . GLN A 1 75 ? -23.288 -4.691 17.583 1.00 83.94 75 GLN A CA 1
ATOM 542 C C . GLN A 1 75 ? -24.067 -3.379 17.768 1.00 83.94 75 GLN A C 1
ATOM 544 O O . GLN A 1 75 ? -25.174 -3.397 18.306 1.00 83.94 75 GLN A O 1
ATOM 549 N N . GLN A 1 76 ? -23.535 -2.250 17.284 1.00 85.56 76 GLN A N 1
ATOM 550 C CA . GLN A 1 76 ? -24.230 -0.956 17.321 1.00 85.56 76 GLN A CA 1
ATOM 551 C C . GLN A 1 76 ? -25.481 -0.918 16.433 1.00 85.56 76 GLN A C 1
ATOM 553 O O . GLN A 1 76 ? -26.452 -0.251 16.783 1.00 85.56 76 GLN A O 1
ATOM 558 N N . LEU A 1 77 ? -25.486 -1.648 15.315 1.00 82.12 77 LEU A N 1
ATOM 559 C CA . LEU A 1 77 ? -26.635 -1.747 14.407 1.00 82.12 77 LEU A CA 1
ATOM 560 C C . LEU A 1 77 ? -27.681 -2.801 14.834 1.00 82.12 77 LEU A C 1
ATOM 562 O O . LEU A 1 77 ? -28.657 -2.998 14.115 1.00 82.12 77 LEU A O 1
ATOM 566 N N . GLN A 1 78 ? -27.503 -3.477 15.979 1.00 77.06 78 GLN A N 1
ATOM 567 C CA . GLN A 1 78 ? -28.349 -4.593 16.443 1.00 77.06 78 GLN A CA 1
ATOM 568 C C . GLN A 1 78 ? -28.522 -5.732 15.417 1.00 77.06 78 GLN A C 1
ATOM 570 O O . GLN A 1 78 ? -29.517 -6.457 15.433 1.00 77.06 78 GLN A O 1
ATOM 575 N N . VAL A 1 79 ? -27.544 -5.936 14.535 1.00 74.94 79 VAL A N 1
ATOM 576 C CA . VAL A 1 79 ? -27.576 -7.043 13.575 1.00 74.94 79 VAL A CA 1
ATOM 577 C C . VAL A 1 79 ? -27.021 -8.289 14.263 1.00 74.94 79 VAL A C 1
ATOM 579 O O . VAL A 1 79 ? -25.825 -8.390 14.513 1.00 74.94 79 VAL A O 1
ATOM 582 N N . SER A 1 80 ? -27.890 -9.249 14.583 1.00 62.19 80 SER A N 1
ATOM 583 C CA . SER A 1 80 ? -27.558 -10.498 15.299 1.00 62.19 80 SER A CA 1
ATOM 584 C C . SER A 1 80 ? -26.907 -11.576 14.414 1.00 62.19 80 SER A C 1
ATOM 586 O O . SER A 1 80 ? -27.084 -12.766 14.661 1.00 62.19 80 SER A O 1
ATOM 588 N N . GLY A 1 81 ? -26.231 -11.181 13.335 1.00 64.56 81 GLY A N 1
ATOM 589 C CA . GLY A 1 81 ? -25.682 -12.109 12.349 1.00 64.56 81 GLY A CA 1
ATOM 590 C C . GLY A 1 81 ? -24.180 -12.296 12.511 1.00 64.56 81 GLY A C 1
ATOM 591 O O . GLY A 1 81 ? -23.442 -11.316 12.441 1.00 64.56 81 GLY A O 1
ATOM 592 N N . ASP A 1 82 ? -23.731 -13.549 12.617 1.00 70.12 82 ASP A N 1
ATOM 593 C CA . ASP A 1 82 ? -22.324 -13.954 12.476 1.00 70.12 82 ASP A CA 1
ATOM 594 C C . ASP A 1 82 ? -21.873 -13.824 11.007 1.00 70.12 82 ASP A C 1
ATOM 596 O O . ASP A 1 82 ? -21.553 -14.800 10.328 1.00 70.12 82 ASP A O 1
ATOM 600 N N . TYR A 1 83 ? -21.928 -12.607 10.465 1.00 82.31 83 TYR A N 1
ATOM 601 C CA . TYR A 1 83 ? -21.538 -12.328 9.089 1.00 82.31 83 TYR A CA 1
ATOM 602 C C . TYR A 1 83 ? -20.064 -11.891 9.032 1.00 82.31 83 TYR A C 1
ATOM 604 O O . TYR A 1 83 ? -19.706 -10.915 9.699 1.00 82.31 83 TYR A O 1
ATOM 612 N N . PRO A 1 84 ? -19.204 -12.548 8.223 1.00 87.81 84 PRO A N 1
ATOM 613 C CA . PRO A 1 84 ? -17.777 -12.230 8.100 1.00 87.81 84 PRO A CA 1
ATOM 614 C C . PRO A 1 84 ? -17.551 -10.947 7.278 1.00 87.81 84 PRO A C 1
ATOM 616 O O . PRO A 1 84 ? -17.035 -10.957 6.157 1.00 87.81 84 PRO A O 1
ATOM 619 N N . LEU A 1 85 ? -17.991 -9.809 7.826 1.00 88.75 85 LEU A N 1
ATOM 620 C CA . LEU A 1 85 ? -17.973 -8.514 7.148 1.00 88.75 85 LEU A CA 1
ATOM 621 C C . LEU A 1 85 ? -16.547 -8.100 6.766 1.00 88.75 85 LEU A C 1
ATOM 623 O O . LEU A 1 85 ? -16.329 -7.627 5.653 1.00 88.75 85 LEU A O 1
ATOM 627 N N . ALA A 1 86 ? -15.574 -8.325 7.649 1.00 90.62 86 ALA A N 1
ATOM 628 C CA . ALA A 1 86 ? -14.179 -7.962 7.412 1.00 90.62 86 ALA A CA 1
ATOM 629 C C . ALA A 1 86 ? -13.590 -8.685 6.190 1.00 90.62 86 ALA A C 1
ATOM 631 O O . ALA A 1 86 ? -12.962 -8.061 5.335 1.00 90.62 86 ALA A O 1
ATOM 632 N N . GLU A 1 87 ? -13.848 -9.984 6.062 1.00 92.12 87 GLU A N 1
ATOM 633 C CA . GLU A 1 87 ? -13.439 -10.801 4.925 1.00 92.12 87 GLU A CA 1
ATOM 634 C C . GLU A 1 87 ? -14.132 -10.336 3.647 1.00 92.12 87 GLU A C 1
ATOM 636 O O . GLU A 1 87 ? -13.493 -10.236 2.601 1.00 92.12 87 GLU A O 1
ATOM 641 N N . THR A 1 88 ? -15.419 -9.991 3.721 1.00 91.19 88 THR A N 1
ATOM 642 C CA . THR A 1 88 ? -16.154 -9.504 2.545 1.00 91.19 88 THR A CA 1
ATOM 643 C C . THR A 1 88 ? -15.632 -8.151 2.064 1.00 91.19 88 THR A C 1
ATOM 645 O O . THR A 1 88 ? -15.460 -7.965 0.861 1.00 91.19 88 THR A O 1
ATOM 648 N N . MET A 1 89 ? -15.282 -7.240 2.980 1.00 89.81 89 MET A N 1
ATOM 649 C CA . MET A 1 89 ? -14.635 -5.967 2.652 1.00 89.81 89 MET A CA 1
ATOM 650 C C . MET A 1 89 ? -13.247 -6.182 2.039 1.00 89.81 89 MET A C 1
ATOM 652 O O . MET A 1 89 ? -12.898 -5.511 1.069 1.00 89.81 89 MET A O 1
ATOM 656 N N . MET A 1 90 ? -12.477 -7.146 2.555 1.00 89.25 90 MET A N 1
ATOM 657 C CA . MET A 1 90 ? -11.175 -7.513 1.994 1.00 89.25 90 MET A CA 1
ATOM 658 C C . MET A 1 90 ? -11.308 -8.040 0.558 1.00 89.25 90 MET A C 1
ATOM 660 O O . MET A 1 90 ? -10.609 -7.565 -0.338 1.00 89.25 90 MET A O 1
ATOM 664 N N . MET A 1 91 ? -12.225 -8.985 0.319 1.00 90.69 91 MET A N 1
ATOM 665 C CA . MET A 1 91 ? -12.472 -9.531 -1.019 1.00 90.69 91 MET A CA 1
ATOM 666 C C . MET A 1 91 ? -12.977 -8.448 -1.974 1.00 90.69 91 MET A C 1
ATOM 668 O O . MET A 1 91 ? -12.499 -8.352 -3.101 1.00 90.69 91 MET A O 1
ATOM 672 N N . MET A 1 92 ? -13.893 -7.590 -1.519 1.00 91.62 92 MET A N 1
ATOM 673 C CA . MET A 1 92 ? -14.400 -6.468 -2.307 1.00 91.62 92 MET A CA 1
ATOM 674 C C . MET A 1 92 ? -13.277 -5.508 -2.714 1.00 91.62 92 MET A C 1
ATOM 676 O O . MET A 1 92 ? -13.201 -5.135 -3.881 1.00 91.62 92 MET A O 1
ATOM 680 N N . GLY A 1 93 ? -12.377 -5.148 -1.795 1.00 87.88 93 GLY A N 1
ATOM 681 C CA . GLY A 1 93 ? -11.225 -4.297 -2.101 1.00 87.88 93 GLY A CA 1
ATOM 682 C C . GLY A 1 93 ? -10.302 -4.913 -3.156 1.00 87.88 93 GLY A C 1
ATOM 683 O O . GLY A 1 93 ? -9.916 -4.237 -4.110 1.00 87.88 93 GLY A O 1
ATOM 684 N N . PHE A 1 94 ? -10.015 -6.212 -3.038 1.00 85.62 94 PHE A N 1
ATOM 685 C CA . PHE A 1 94 ? -9.227 -6.945 -4.030 1.00 85.62 94 PHE A CA 1
ATOM 686 C C . PHE A 1 94 ? -9.908 -6.968 -5.408 1.00 85.62 94 PHE A C 1
ATOM 688 O O . PHE A 1 94 ? -9.279 -6.648 -6.416 1.00 85.62 94 PHE A O 1
ATOM 695 N N . PHE A 1 95 ? -11.209 -7.271 -5.459 1.00 87.19 95 PHE A N 1
ATOM 696 C CA . PHE A 1 95 ? -11.978 -7.276 -6.704 1.00 87.19 95 PHE A CA 1
ATOM 697 C C . PHE A 1 95 ? -12.077 -5.895 -7.348 1.00 87.19 95 PHE A C 1
ATOM 699 O O . PHE A 1 95 ? -11.952 -5.806 -8.563 1.00 87.19 95 PHE A O 1
ATOM 706 N N . ILE A 1 96 ? -12.277 -4.825 -6.572 1.00 86.44 96 ILE A N 1
ATOM 707 C CA . ILE A 1 96 ? -12.307 -3.453 -7.100 1.00 86.44 96 ILE A CA 1
ATOM 708 C C . ILE A 1 96 ? -10.958 -3.107 -7.729 1.00 86.44 96 ILE A C 1
ATOM 710 O O . ILE A 1 96 ? -10.930 -2.588 -8.843 1.00 86.44 96 ILE A O 1
ATOM 714 N N . MET A 1 97 ? -9.848 -3.436 -7.062 1.00 80.88 97 MET A N 1
ATOM 715 C CA . MET A 1 97 ? -8.513 -3.180 -7.601 1.00 80.88 97 MET A CA 1
ATOM 716 C C . MET A 1 97 ? -8.294 -3.915 -8.933 1.00 80.88 97 MET A C 1
ATOM 718 O O . MET A 1 97 ? -7.894 -3.297 -9.921 1.00 80.88 97 MET A O 1
ATOM 722 N N . LEU A 1 98 ? -8.640 -5.207 -8.995 1.00 79.94 98 LEU A N 1
ATOM 723 C CA . LEU A 1 98 ? -8.556 -5.981 -10.236 1.00 79.94 98 LEU A CA 1
ATOM 724 C C . LEU A 1 98 ? -9.519 -5.473 -11.311 1.00 79.94 98 LEU A C 1
ATOM 726 O O . LEU A 1 98 ? -9.158 -5.423 -12.482 1.00 79.94 98 LEU A O 1
ATOM 730 N N . PHE A 1 99 ? -10.737 -5.083 -10.943 1.00 84.19 99 PHE A N 1
ATOM 731 C CA . PHE A 1 99 ? -11.719 -4.551 -11.880 1.00 84.19 99 PHE A CA 1
ATOM 732 C C . PHE A 1 99 ? -11.221 -3.257 -12.522 1.00 84.19 99 PHE A C 1
ATOM 734 O O . PHE A 1 99 ? -11.316 -3.117 -13.738 1.00 84.19 99 PHE A O 1
ATOM 741 N N . VAL A 1 100 ? -10.648 -2.340 -11.737 1.00 80.81 100 VAL A N 1
ATOM 742 C CA . VAL A 1 100 ? -10.045 -1.106 -12.259 1.00 80.81 100 VAL A CA 1
ATOM 743 C C . VAL A 1 100 ? -8.906 -1.437 -13.224 1.00 80.81 100 VAL A C 1
ATOM 745 O O . VAL A 1 100 ? -8.883 -0.902 -14.330 1.00 80.81 100 VAL A O 1
ATOM 748 N N . GLU A 1 101 ? -8.008 -2.356 -12.861 1.00 75.25 101 GLU A N 1
ATOM 749 C CA . GLU A 1 101 ? -6.905 -2.779 -13.735 1.00 75.25 101 GLU A CA 1
ATOM 750 C C . GLU A 1 101 ? -7.418 -3.381 -15.056 1.00 75.25 101 GLU A C 1
ATOM 752 O O . GLU A 1 101 ? -7.011 -2.958 -16.139 1.00 75.25 101 GLU A O 1
ATOM 757 N N . GLN A 1 102 ? -8.366 -4.319 -14.991 1.00 77.50 102 GLN A N 1
ATOM 758 C CA . GLN A 1 102 ? -8.906 -4.993 -16.175 1.00 77.50 102 GLN A CA 1
ATOM 759 C C . GLN A 1 102 ? -9.767 -4.071 -17.043 1.00 77.50 102 GLN A C 1
ATOM 761 O O . GLN A 1 102 ? -9.705 -4.156 -18.271 1.00 77.50 102 GLN A O 1
ATOM 766 N N . ALA A 1 103 ? -10.542 -3.164 -16.442 1.00 80.56 103 ALA A N 1
ATOM 767 C CA . ALA A 1 103 ? -11.304 -2.158 -17.173 1.00 80.56 103 ALA A CA 1
ATOM 768 C C . ALA A 1 103 ? -10.355 -1.283 -18.000 1.00 80.56 103 ALA A C 1
ATOM 770 O O . ALA A 1 103 ? -10.536 -1.131 -19.208 1.00 80.56 103 ALA A O 1
ATOM 771 N N . VAL A 1 104 ? -9.293 -0.786 -17.367 1.00 75.12 104 VAL A N 1
ATOM 772 C CA . VAL A 1 104 ? -8.276 0.053 -18.004 1.00 75.12 104 VAL A CA 1
ATOM 773 C C . VAL A 1 104 ? -7.593 -0.660 -19.181 1.00 75.12 104 VAL A C 1
ATOM 775 O O . VAL A 1 104 ? -7.444 -0.057 -20.246 1.00 75.12 104 VAL A O 1
ATOM 778 N N . LEU A 1 105 ? -7.245 -1.945 -19.041 1.00 71.06 105 LEU A N 1
ATOM 779 C CA . LEU A 1 105 ? -6.664 -2.746 -20.130 1.00 71.06 105 LEU A CA 1
ATOM 780 C C . LEU A 1 105 ? -7.661 -2.992 -21.276 1.00 71.06 105 LEU A C 1
ATOM 782 O O . LEU A 1 105 ? -7.323 -2.842 -22.454 1.00 71.06 105 LEU A O 1
ATOM 786 N N . THR A 1 106 ? -8.915 -3.300 -20.936 1.00 74.12 106 THR A N 1
ATOM 787 C CA . THR A 1 106 ? -9.978 -3.598 -21.908 1.00 74.12 106 THR A CA 1
ATOM 788 C C . THR A 1 106 ? -10.309 -2.384 -22.779 1.00 74.12 106 THR A C 1
ATOM 790 O O . THR A 1 106 ? -10.433 -2.515 -23.999 1.00 74.12 106 THR A O 1
ATOM 793 N N . PHE A 1 107 ? -10.382 -1.179 -22.198 1.00 75.12 107 PHE A N 1
ATOM 794 C CA . PHE A 1 107 ? -10.666 0.053 -22.947 1.00 75.12 107 PHE A CA 1
ATOM 795 C C . PHE A 1 107 ? -9.580 0.423 -23.970 1.00 75.12 107 PHE A C 1
ATOM 797 O O . PHE A 1 107 ? -9.852 1.195 -24.891 1.00 75.12 107 PHE A O 1
ATOM 804 N N . ARG A 1 108 ? -8.368 -0.139 -23.864 1.00 67.62 108 ARG A N 1
ATOM 805 C CA . ARG A 1 108 ? -7.264 0.144 -24.796 1.00 67.62 108 ARG A CA 1
ATOM 806 C C . ARG A 1 108 ? -7.035 -0.896 -25.883 1.00 67.62 108 ARG A C 1
ATOM 808 O O . ARG A 1 108 ? -6.145 -0.687 -26.703 1.00 67.62 108 ARG A O 1
ATOM 815 N N . LYS A 1 109 ? -7.828 -1.976 -25.937 1.00 58.16 109 LYS A N 1
ATOM 816 C CA . LYS A 1 109 ? -7.552 -3.148 -26.799 1.00 58.16 109 LYS A CA 1
ATOM 817 C C . LYS A 1 109 ? -6.142 -3.727 -26.576 1.00 58.16 109 LYS A C 1
ATOM 819 O O . LYS A 1 109 ? -5.594 -4.377 -27.465 1.00 58.16 109 LYS A O 1
ATOM 824 N N . GLU A 1 110 ? -5.546 -3.497 -25.407 1.00 55.19 110 GLU A N 1
ATOM 825 C CA . GLU A 1 110 ? -4.347 -4.223 -24.996 1.00 55.19 110 GLU A CA 1
ATOM 826 C C . GLU A 1 110 ? -4.793 -5.634 -24.593 1.00 55.19 110 GLU A C 1
ATOM 828 O O . GLU A 1 110 ? -5.831 -5.804 -23.950 1.00 55.19 110 GLU A O 1
ATOM 833 N N . LYS A 1 111 ? -4.064 -6.671 -25.031 1.00 48.66 111 LYS A N 1
ATOM 834 C CA . LYS A 1 111 ? -4.389 -8.051 -24.642 1.00 48.66 111 LYS A CA 1
ATOM 835 C C . LYS A 1 111 ? -4.337 -8.118 -23.110 1.00 48.66 111 LYS A C 1
ATOM 837 O O . LYS A 1 111 ? -3.315 -7.706 -22.556 1.00 48.66 111 LYS A O 1
ATOM 842 N N . PRO A 1 112 ? -5.390 -8.593 -22.421 1.00 48.41 112 PRO A N 1
ATOM 843 C CA . PRO A 1 112 ? -5.371 -8.652 -20.970 1.00 48.41 112 PRO A CA 1
ATOM 844 C C . PRO A 1 112 ? -4.198 -9.531 -20.540 1.00 48.41 112 PRO A C 1
ATOM 846 O O . PRO A 1 112 ? -4.090 -10.680 -20.968 1.00 48.41 112 PRO A O 1
ATOM 849 N N . SER A 1 113 ? -3.318 -9.004 -19.689 1.00 50.22 113 SER A N 1
ATOM 850 C CA . SER A 1 113 ? -2.339 -9.811 -18.963 1.00 50.22 113 SER A CA 1
ATOM 851 C C . SER A 1 113 ? -3.074 -10.565 -17.855 1.00 50.22 113 SER A C 1
ATOM 853 O O . SER A 1 113 ? -2.883 -10.312 -16.666 1.00 50.22 113 SER A O 1
ATOM 855 N N . PHE A 1 114 ? -3.992 -11.450 -18.247 1.00 46.12 114 PHE A N 1
ATOM 856 C CA . PHE A 1 114 ? -4.462 -12.490 -17.353 1.00 46.12 114 PHE A CA 1
ATOM 857 C C . PHE A 1 114 ? -3.211 -13.289 -17.003 1.00 46.12 114 PHE A C 1
ATOM 859 O O . PHE A 1 114 ? -2.472 -13.682 -17.907 1.00 46.12 114 PHE A O 1
ATOM 866 N N . ILE A 1 115 ? -2.926 -13.389 -15.704 1.00 47.06 115 ILE A N 1
ATOM 867 C CA . ILE A 1 115 ? -1.935 -14.268 -15.069 1.00 47.06 115 ILE A CA 1
ATOM 868 C C . ILE A 1 115 ? -1.509 -15.351 -16.057 1.00 47.06 115 ILE A C 1
ATOM 870 O O . ILE A 1 115 ? -2.388 -16.075 -16.512 1.00 47.06 115 ILE A O 1
ATOM 874 N N . ALA A 1 116 ? -0.218 -15.425 -16.406 1.00 42.06 116 ALA A N 1
ATOM 875 C CA . ALA A 1 116 ? 0.351 -16.393 -17.343 1.00 42.06 116 ALA A CA 1
ATOM 876 C C . ALA A 1 116 ? 0.019 -17.849 -16.945 1.00 42.06 116 ALA A C 1
ATOM 878 O O . ALA A 1 116 ? 0.845 -18.598 -16.426 1.00 42.06 116 ALA A O 1
ATOM 879 N N . LEU A 1 117 ? -1.218 -18.251 -17.222 1.00 40.16 117 LEU A N 1
ATOM 880 C CA . LEU A 1 117 ? -1.777 -19.586 -17.095 1.00 40.16 117 LEU A CA 1
ATOM 881 C C . LEU A 1 117 ? -1.364 -20.439 -18.304 1.00 40.16 117 LEU A C 1
ATOM 883 O O . LEU A 1 117 ? -1.790 -21.577 -18.444 1.00 40.16 117 LEU A O 1
ATOM 887 N N . GLU A 1 118 ? -0.498 -19.904 -19.169 1.00 42.56 118 GLU A N 1
ATOM 888 C CA . GLU A 1 118 ? 0.127 -20.630 -20.273 1.00 42.56 118 GLU A CA 1
ATOM 889 C C . GLU A 1 118 ? 1.165 -21.654 -19.785 1.00 42.56 118 GLU A C 1
ATOM 891 O O . GLU A 1 118 ? 1.551 -22.544 -20.536 1.00 42.56 118 GLU A O 1
ATOM 896 N N . THR A 1 119 ? 1.551 -21.623 -18.501 1.00 44.09 119 THR A N 1
ATOM 897 C CA . THR A 1 119 ? 2.437 -22.644 -17.905 1.00 44.09 119 THR A CA 1
ATOM 898 C C . THR A 1 119 ? 1.749 -24.010 -17.718 1.00 44.09 119 THR A C 1
ATOM 900 O O . THR A 1 119 ? 2.432 -25.001 -17.486 1.00 44.09 119 THR A O 1
ATOM 903 N N . PHE A 1 120 ? 0.418 -24.108 -17.855 1.00 34.75 120 PHE A N 1
ATOM 904 C CA . PHE A 1 120 ? -0.313 -25.382 -17.722 1.00 34.75 120 PHE A CA 1
ATOM 905 C C . PHE A 1 120 ? -0.774 -26.011 -19.047 1.00 34.75 120 PHE A C 1
ATOM 907 O O . PHE A 1 120 ? -1.321 -27.109 -19.023 1.00 34.75 120 PHE A O 1
ATOM 914 N N . ASN A 1 121 ? -0.524 -25.371 -20.198 1.00 37.69 121 ASN A N 1
ATOM 915 C CA . ASN A 1 121 ? -0.876 -25.917 -21.519 1.00 37.69 121 ASN A CA 1
ATOM 916 C C . ASN A 1 121 ? 0.350 -26.362 -22.339 1.00 37.69 121 ASN A C 1
ATOM 918 O O . ASN A 1 121 ? 0.325 -26.383 -23.569 1.00 37.69 121 ASN A O 1
ATOM 922 N N . ALA A 1 122 ? 1.441 -26.736 -21.665 1.00 38.84 122 ALA A N 1
ATOM 923 C CA . ALA A 1 122 ? 2.551 -27.449 -22.289 1.00 38.84 122 ALA A CA 1
ATOM 924 C C . ALA A 1 122 ? 2.146 -28.915 -22.536 1.00 38.84 122 ALA A C 1
ATOM 926 O O . ALA A 1 122 ? 2.500 -29.809 -21.772 1.00 38.84 122 ALA A O 1
ATOM 927 N N . GLY A 1 123 ? 1.356 -29.159 -23.583 1.00 40.03 123 GLY A N 1
ATOM 928 C CA . GLY A 1 123 ? 0.928 -30.508 -23.949 1.00 40.03 123 GLY A CA 1
ATOM 929 C C . GLY A 1 123 ? -0.014 -30.546 -25.148 1.00 40.03 123 GLY A C 1
ATOM 930 O O . GLY A 1 123 ? -1.189 -30.850 -24.988 1.00 40.03 123 GLY A O 1
ATOM 931 N N . GLY A 1 124 ? 0.494 -30.248 -26.347 1.00 30.23 124 GLY A N 1
ATOM 932 C CA . GLY A 1 124 ? -0.276 -30.369 -27.589 1.00 30.23 124 GLY A CA 1
ATOM 933 C C . GLY A 1 124 ? 0.551 -30.087 -28.848 1.00 30.23 124 GLY A C 1
ATOM 934 O O . GLY A 1 124 ? 0.672 -28.943 -29.264 1.00 30.23 124 GLY A O 1
ATOM 935 N N . SER A 1 125 ? 1.122 -31.156 -29.398 1.00 33.81 125 SER A N 1
ATOM 936 C CA . SER A 1 125 ? 1.829 -31.379 -30.676 1.00 33.81 125 SER A CA 1
ATOM 937 C C . SER A 1 125 ? 1.407 -30.494 -31.878 1.00 33.81 125 SER A C 1
ATOM 939 O O . SER A 1 125 ? 0.219 -30.433 -32.171 1.00 33.81 125 SER A O 1
ATOM 941 N N . GLU A 1 126 ? 2.314 -29.715 -32.506 1.00 39.28 126 GLU A N 1
ATOM 942 C CA . GLU A 1 126 ? 3.137 -29.980 -33.737 1.00 39.28 126 GLU A CA 1
ATOM 943 C C . GLU A 1 126 ? 2.457 -29.541 -35.072 1.00 39.28 126 GLU A C 1
ATOM 945 O O . GLU A 1 126 ? 1.230 -29.472 -35.089 1.00 39.28 126 GLU A O 1
ATOM 950 N N . PRO A 1 127 ? 3.140 -29.334 -36.236 1.00 41.78 127 PRO A N 1
ATOM 951 C CA . PRO A 1 127 ? 4.545 -28.981 -36.552 1.00 41.78 127 PRO A CA 1
ATOM 952 C C . PRO A 1 127 ? 4.707 -27.874 -37.652 1.00 41.78 127 PRO A C 1
ATOM 954 O O . PRO A 1 127 ? 3.787 -27.582 -38.410 1.00 41.78 127 PRO A O 1
ATOM 957 N N . GLY A 1 128 ? 5.931 -27.346 -37.822 1.00 32.03 128 GLY A N 1
ATOM 958 C CA . GLY A 1 128 ? 6.436 -26.855 -39.121 1.00 32.03 128 GLY A CA 1
ATOM 959 C C . GLY A 1 128 ? 6.449 -25.339 -39.367 1.00 32.03 128 GLY A C 1
ATOM 960 O O . GLY A 1 128 ? 5.409 -24.740 -39.612 1.00 32.03 128 GLY A O 1
ATOM 961 N N . SER A 1 129 ? 7.644 -24.737 -39.370 1.00 34.44 129 SER A N 1
ATOM 962 C CA . SER A 1 129 ? 8.117 -23.840 -40.443 1.00 34.44 129 SER A CA 1
ATOM 963 C C . SER A 1 129 ? 9.504 -23.288 -40.094 1.00 34.44 129 SER A C 1
ATOM 965 O O . SER A 1 129 ? 9.675 -22.309 -39.374 1.00 34.44 129 SER A O 1
ATOM 967 N N . ASP A 1 130 ? 10.473 -23.994 -40.637 1.00 37.81 130 ASP A N 1
ATOM 968 C CA . ASP A 1 130 ? 11.877 -23.737 -40.917 1.00 37.81 130 ASP A CA 1
ATOM 969 C C . ASP A 1 130 ? 12.231 -22.248 -41.124 1.00 37.81 130 ASP A C 1
ATOM 971 O O . ASP A 1 130 ? 11.808 -21.610 -42.089 1.00 37.81 130 ASP A O 1
ATOM 975 N N . SER A 1 131 ? 13.085 -21.707 -40.252 1.00 39.25 131 SER A N 1
ATOM 976 C CA . SER A 1 131 ? 14.066 -20.686 -40.634 1.00 39.25 131 SER A CA 1
ATOM 977 C C . SER A 1 131 ? 15.244 -20.726 -39.659 1.00 39.25 131 SER A C 1
ATOM 979 O O . SER A 1 131 ? 15.133 -20.299 -38.508 1.00 39.25 131 SER A O 1
ATOM 981 N N . GLU A 1 132 ? 16.359 -21.276 -40.132 1.00 32.38 132 GLU A N 1
ATOM 982 C CA . GLU A 1 132 ? 17.675 -21.225 -39.500 1.00 32.38 132 GLU A CA 1
ATOM 983 C C . GLU A 1 132 ? 18.155 -19.775 -39.349 1.00 32.38 132 GLU A C 1
ATOM 985 O O . GLU A 1 132 ? 18.271 -19.042 -40.328 1.00 32.38 132 GLU A O 1
ATOM 990 N N . TYR A 1 133 ? 18.487 -19.387 -38.118 1.00 33.44 133 TYR A N 1
ATOM 991 C CA . TYR A 1 133 ? 19.502 -18.378 -37.831 1.00 33.44 133 TYR A CA 1
ATOM 992 C C . TYR A 1 133 ? 20.359 -18.905 -36.677 1.00 33.44 133 TYR A C 1
ATOM 994 O O . TYR A 1 133 ? 19.839 -19.306 -35.635 1.00 33.44 133 TYR A O 1
ATOM 1002 N N . ASP A 1 134 ? 21.667 -18.941 -36.921 1.00 30.25 134 ASP A N 1
ATOM 1003 C CA . ASP A 1 134 ? 22.723 -19.497 -36.079 1.00 30.25 134 ASP A CA 1
ATOM 1004 C C . ASP A 1 134 ? 22.562 -19.215 -34.578 1.00 30.25 134 ASP A C 1
ATOM 1006 O O . ASP A 1 134 ? 22.566 -18.071 -34.120 1.00 30.25 134 ASP A O 1
ATOM 1010 N N . ALA A 1 135 ? 22.500 -20.293 -33.795 1.00 28.48 135 ALA A N 1
ATOM 1011 C CA . ALA A 1 135 ? 22.596 -20.269 -32.343 1.00 28.48 135 ALA A CA 1
ATOM 1012 C C . ALA A 1 135 ? 24.061 -20.499 -31.920 1.00 28.48 135 ALA A C 1
ATOM 1014 O O . ALA A 1 135 ? 24.560 -21.618 -32.058 1.00 28.48 135 ALA A O 1
ATOM 1015 N N . PRO A 1 136 ? 24.770 -19.508 -31.345 1.00 34.62 136 PRO A N 1
ATOM 1016 C CA . PRO A 1 136 ? 26.180 -19.660 -31.002 1.00 34.62 136 PRO A CA 1
ATOM 1017 C C . PRO A 1 136 ? 26.399 -20.181 -29.573 1.00 34.62 136 PRO A C 1
ATOM 1019 O O . PRO A 1 136 ? 27.286 -19.680 -28.888 1.00 34.62 136 PRO A O 1
ATOM 1022 N N . PHE A 1 137 ? 25.621 -21.160 -29.085 1.00 25.95 137 PHE A N 1
ATOM 1023 C CA . PHE A 1 137 ? 26.007 -21.895 -27.866 1.00 25.95 137 PHE A CA 1
ATOM 1024 C C . PHE A 1 137 ? 25.216 -23.199 -27.639 1.00 25.95 137 PH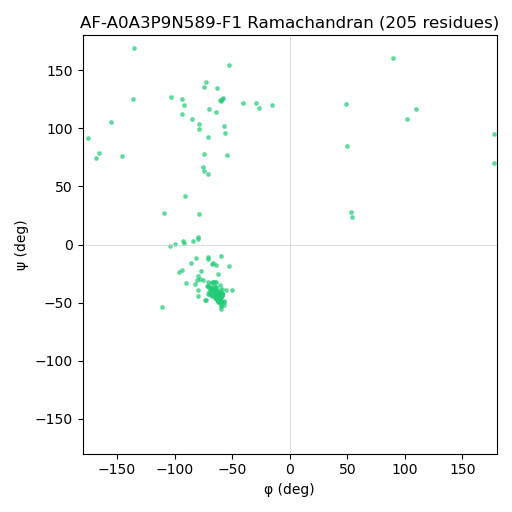E A C 1
ATOM 1026 O O . PHE A 1 137 ? 24.314 -23.272 -26.803 1.00 25.95 137 PHE A O 1
ATOM 1033 N N . LEU A 1 138 ? 25.571 -24.269 -28.355 1.00 31.92 138 LEU A N 1
ATOM 1034 C CA . LEU A 1 138 ? 25.263 -25.629 -27.904 1.00 31.92 138 LEU A CA 1
ATOM 1035 C C . LEU A 1 138 ? 26.282 -26.033 -26.831 1.00 31.92 138 LEU A C 1
ATOM 1037 O O . LEU A 1 138 ? 27.426 -26.363 -27.130 1.00 31.92 138 LEU A O 1
ATOM 1041 N N . GLY A 1 139 ? 25.837 -26.005 -25.576 1.00 27.28 139 GLY A N 1
ATOM 1042 C CA . GLY A 1 139 ? 26.600 -26.456 -24.418 1.00 27.28 139 GLY A CA 1
ATOM 1043 C C . GLY A 1 139 ? 25.725 -26.569 -23.172 1.00 27.28 139 GLY A C 1
ATOM 1044 O O . GLY A 1 139 ? 25.796 -25.710 -22.308 1.00 27.28 139 GLY A O 1
ATOM 1045 N N . GLY A 1 140 ? 24.885 -27.610 -23.132 1.00 31.84 140 GLY A N 1
ATOM 1046 C CA . GLY A 1 140 ? 24.404 -28.322 -21.937 1.00 31.84 140 GLY A CA 1
ATOM 1047 C C . GLY A 1 140 ? 23.848 -27.553 -20.722 1.00 31.84 140 GLY A C 1
ATOM 1048 O O . GLY A 1 140 ? 24.579 -26.896 -19.995 1.00 31.84 140 GLY A O 1
ATOM 1049 N N . GLY A 1 141 ? 22.588 -27.852 -20.377 1.00 31.41 141 GLY A N 1
ATOM 1050 C CA . GLY A 1 141 ? 22.135 -27.905 -18.977 1.00 31.41 141 GLY A CA 1
ATOM 1051 C C . GLY A 1 141 ? 21.185 -26.793 -18.514 1.00 31.41 141 GLY A C 1
ATOM 1052 O O . GLY A 1 141 ? 21.552 -25.630 -18.432 1.00 31.41 141 GLY A O 1
ATOM 1053 N N . HIS A 1 142 ? 19.967 -27.199 -18.138 1.00 32.19 142 HIS A N 1
ATOM 1054 C CA . HIS A 1 142 ? 19.025 -26.503 -17.246 1.00 32.19 142 HIS A CA 1
ATOM 1055 C C . HIS A 1 142 ? 18.713 -25.017 -17.522 1.00 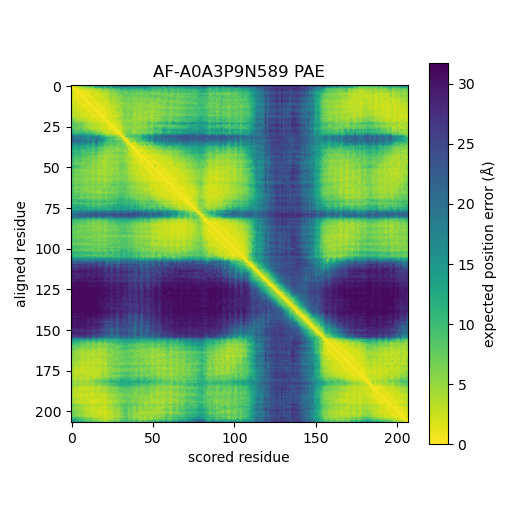32.19 142 HIS A C 1
ATOM 1057 O O . HIS A 1 142 ? 19.204 -24.108 -16.853 1.00 32.19 142 HIS A O 1
ATOM 1063 N N . ARG A 1 143 ? 17.747 -24.766 -18.419 1.00 28.03 143 ARG A N 1
ATOM 1064 C CA . ARG A 1 143 ? 17.040 -23.477 -18.487 1.00 28.03 143 ARG A CA 1
ATOM 1065 C C . ARG A 1 143 ? 15.974 -23.394 -17.391 1.00 28.03 143 ARG A C 1
ATOM 1067 O O . ARG A 1 143 ? 14.864 -23.894 -17.540 1.00 28.03 143 ARG A O 1
ATOM 1074 N N . HIS A 1 144 ? 16.325 -22.716 -16.303 1.00 34.91 144 HIS A N 1
ATOM 1075 C CA . HIS A 1 144 ? 15.359 -22.056 -15.432 1.00 34.91 144 HIS A CA 1
ATOM 1076 C C . HIS A 1 144 ? 14.643 -20.960 -16.230 1.00 34.91 144 HIS A C 1
ATOM 1078 O O . HIS A 1 144 ? 15.287 -20.204 -16.959 1.00 34.91 144 HIS A O 1
ATOM 1084 N N . GLY A 1 145 ? 13.318 -20.883 -16.099 1.00 31.77 145 GLY A N 1
ATOM 1085 C CA . GLY A 1 145 ? 12.515 -19.810 -16.673 1.00 31.77 145 GLY A CA 1
ATOM 1086 C C . GLY A 1 145 ? 13.008 -18.458 -16.170 1.00 31.77 145 GLY A C 1
ATOM 1087 O O . GLY A 1 145 ? 12.732 -18.062 -15.040 1.00 31.77 145 GLY A O 1
ATOM 1088 N N . HIS A 1 146 ? 13.763 -17.754 -17.007 1.00 32.03 146 HIS A N 1
ATOM 1089 C CA . HIS A 1 146 ? 14.072 -16.354 -16.792 1.00 32.03 146 HIS A CA 1
ATOM 1090 C C . HIS A 1 146 ? 12.789 -15.561 -17.040 1.00 32.03 146 HIS A C 1
ATOM 1092 O O . HIS A 1 146 ? 12.493 -15.174 -18.169 1.00 32.03 146 HIS A O 1
ATOM 1098 N N . PHE A 1 147 ? 12.031 -15.316 -15.969 1.00 32.78 147 PHE A N 1
ATOM 1099 C CA . PHE A 1 147 ? 11.165 -14.145 -15.884 1.00 32.78 147 PHE A CA 1
ATOM 1100 C C . PHE A 1 147 ? 12.061 -12.922 -16.101 1.00 32.78 147 PHE A C 1
ATOM 1102 O O . PHE A 1 147 ? 12.798 -12.495 -15.211 1.00 32.78 147 PHE A O 1
ATOM 1109 N N . GLY A 1 148 ? 12.098 -12.440 -17.341 1.00 30.80 148 GLY A N 1
ATOM 1110 C CA . GLY A 1 148 ? 12.872 -11.270 -17.709 1.00 30.80 148 GLY A CA 1
ATOM 1111 C C . GLY A 1 148 ? 12.214 -10.000 -17.152 1.00 30.80 148 GLY A C 1
ATOM 1112 O O . GLY A 1 148 ? 10.993 -9.863 -17.252 1.00 30.80 148 GLY A O 1
ATOM 1113 N N . PRO A 1 149 ? 12.993 -9.030 -16.647 1.00 42.72 149 PRO A N 1
ATOM 1114 C CA . PRO A 1 149 ? 12.497 -7.718 -16.200 1.00 42.72 149 PRO A CA 1
ATOM 1115 C C . PRO A 1 149 ? 11.798 -6.896 -17.306 1.00 42.72 149 PRO A C 1
ATOM 1117 O O . PRO A 1 149 ? 11.134 -5.900 -17.026 1.00 42.72 149 PRO A O 1
ATOM 1120 N N . GLY A 1 150 ? 11.871 -7.331 -18.569 1.00 35.88 150 GLY A N 1
ATOM 1121 C CA . GLY A 1 150 ? 11.213 -6.684 -19.707 1.00 35.88 150 GLY A CA 1
ATOM 1122 C C . GLY A 1 150 ? 9.677 -6.726 -19.703 1.00 35.88 150 GLY A C 1
ATOM 1123 O O . GLY A 1 150 ? 9.066 -5.939 -20.417 1.00 35.88 150 GLY A O 1
ATOM 1124 N N . GLN A 1 151 ? 9.026 -7.581 -18.902 1.00 40.69 151 GLN A N 1
ATOM 1125 C CA . GLN A 1 151 ? 7.552 -7.611 -18.820 1.00 40.69 151 GLN A CA 1
ATOM 1126 C C . GLN A 1 151 ? 6.953 -6.605 -17.822 1.00 40.69 151 GLN A C 1
ATOM 1128 O O . GLN A 1 151 ? 5.765 -6.301 -17.925 1.00 40.69 151 GLN A O 1
ATOM 1133 N N . LEU A 1 152 ? 7.752 -6.034 -16.908 1.00 40.50 152 LEU A N 1
ATOM 1134 C CA . LEU A 1 152 ? 7.348 -4.840 -16.149 1.00 40.50 152 LEU A CA 1
ATOM 1135 C C . LEU A 1 152 ? 7.757 -3.544 -16.858 1.00 40.50 152 LEU A C 1
ATOM 1137 O O . LEU A 1 152 ? 6.987 -2.593 -16.832 1.00 40.50 152 LEU A O 1
ATOM 1141 N N . ALA A 1 153 ? 8.882 -3.518 -17.581 1.00 39.66 153 ALA A N 1
ATOM 1142 C CA . ALA A 1 153 ? 9.240 -2.378 -18.436 1.00 39.66 153 ALA A CA 1
ATOM 1143 C C . ALA A 1 153 ? 8.300 -2.206 -19.654 1.00 39.66 153 ALA A C 1
ATOM 1145 O O . ALA A 1 153 ? 8.256 -1.139 -20.260 1.00 39.66 153 ALA A O 1
ATOM 1146 N N . GLY A 1 154 ? 7.531 -3.247 -20.001 1.00 41.06 154 GLY A N 1
ATOM 1147 C CA . GLY A 1 154 ? 6.438 -3.206 -20.979 1.00 41.06 154 GLY A CA 1
ATOM 1148 C C . GLY A 1 154 ? 5.054 -2.933 -20.377 1.00 41.06 154 GLY A C 1
ATOM 1149 O O . GLY A 1 154 ? 4.064 -2.958 -21.107 1.00 41.06 154 GLY A O 1
ATOM 1150 N N . ALA A 1 155 ? 4.951 -2.696 -19.064 1.00 50.06 155 ALA A N 1
ATOM 1151 C CA . ALA A 1 155 ? 3.703 -2.279 -18.444 1.00 50.06 155 ALA A CA 1
ATOM 1152 C C . ALA A 1 155 ? 3.321 -0.902 -18.997 1.00 50.06 155 ALA A C 1
ATOM 1154 O O . ALA A 1 155 ? 4.025 0.081 -18.773 1.00 50.06 155 ALA A O 1
ATOM 1155 N N . GLY A 1 156 ? 2.219 -0.826 -19.745 1.00 62.75 156 GLY A N 1
ATOM 1156 C CA . GLY A 1 156 ? 1.752 0.438 -20.298 1.00 62.75 156 GLY A CA 1
ATOM 1157 C C . GLY A 1 156 ? 1.624 1.521 -19.211 1.00 62.75 156 GLY A C 1
ATOM 1158 O O . GLY A 1 156 ? 1.384 1.200 -18.042 1.00 62.75 156 GLY A O 1
ATOM 1159 N N . PRO A 1 157 ? 1.720 2.814 -19.575 1.00 68.69 157 PRO A N 1
ATOM 1160 C CA . PRO A 1 157 ? 1.676 3.949 -18.639 1.00 68.69 157 PRO A CA 1
ATOM 1161 C C . PRO A 1 157 ? 0.456 3.947 -17.702 1.00 68.69 157 PRO A C 1
ATOM 1163 O O . PRO A 1 157 ? 0.465 4.580 -16.653 1.00 68.69 157 PRO A O 1
ATOM 1166 N N . LEU A 1 158 ? -0.589 3.202 -18.050 1.00 68.06 158 LEU A N 1
ATOM 1167 C CA . LEU A 1 158 ? -1.793 3.036 -17.252 1.00 68.06 158 LEU A CA 1
ATOM 1168 C C . LEU A 1 158 ? -1.691 2.022 -16.121 1.00 68.06 158 LEU A C 1
ATOM 1170 O O . LEU A 1 158 ? -2.333 2.216 -15.095 1.00 68.06 158 LEU A O 1
ATOM 1174 N N . ARG A 1 159 ? -0.880 0.971 -16.266 1.00 68.75 159 ARG A N 1
ATOM 1175 C CA . ARG A 1 159 ? -0.599 0.067 -15.147 1.00 68.75 159 ARG A CA 1
ATOM 1176 C C . ARG A 1 159 ? 0.197 0.809 -14.080 1.00 68.75 159 ARG A C 1
ATOM 1178 O O . ARG A 1 159 ? -0.113 0.697 -12.899 1.00 68.75 159 ARG A O 1
ATOM 1185 N N . LEU A 1 160 ? 1.143 1.646 -14.515 1.00 74.06 160 LEU A N 1
ATOM 1186 C CA . LEU A 1 160 ? 1.843 2.584 -13.642 1.00 74.06 160 LEU A CA 1
ATOM 1187 C C . LEU A 1 160 ? 0.865 3.590 -13.014 1.00 74.06 160 LEU A C 1
ATOM 1189 O O . LEU A 1 160 ? 0.907 3.791 -11.808 1.00 74.06 160 LEU A O 1
ATOM 1193 N N . ALA A 1 161 ? -0.060 4.167 -13.790 1.00 74.75 161 ALA A N 1
ATOM 1194 C CA . ALA A 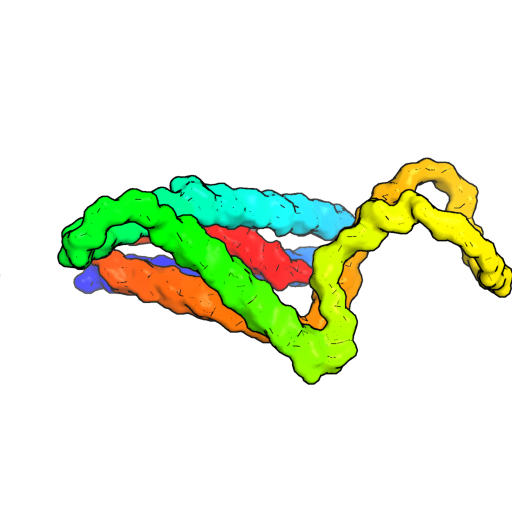1 161 ? -1.069 5.087 -13.258 1.00 74.75 161 ALA A CA 1
ATOM 1195 C C . ALA A 1 161 ? -2.011 4.424 -12.235 1.00 74.75 161 ALA A C 1
ATOM 1197 O O . ALA A 1 161 ? -2.316 5.029 -11.211 1.00 74.75 161 ALA A O 1
ATOM 1198 N N . GLY A 1 162 ? -2.440 3.181 -12.473 1.00 77.81 162 GLY A N 1
ATOM 1199 C CA . GLY A 1 162 ? -3.249 2.398 -11.536 1.00 77.81 162 GLY A CA 1
ATOM 1200 C C . GLY A 1 162 ? -2.493 2.072 -10.247 1.00 77.81 162 GLY A C 1
ATOM 1201 O O . GLY A 1 162 ? -3.047 2.226 -9.162 1.00 77.81 162 GLY A O 1
ATOM 1202 N N . LEU A 1 163 ? -1.209 1.712 -10.352 1.00 76.81 163 LEU A N 1
ATOM 1203 C CA . LEU A 1 163 ? -0.308 1.549 -9.206 1.00 76.81 163 LEU A CA 1
ATOM 1204 C C . LEU A 1 163 ? -0.157 2.851 -8.413 1.00 76.81 163 LEU A C 1
ATOM 1206 O O . LEU A 1 163 ? -0.309 2.839 -7.196 1.00 76.81 163 LEU A O 1
ATOM 1210 N N . VAL A 1 164 ? 0.077 3.979 -9.089 1.00 80.19 164 VAL A N 1
ATOM 1211 C CA . VAL A 1 164 ? 0.169 5.303 -8.453 1.00 80.19 164 VAL A CA 1
ATOM 1212 C C . VAL A 1 164 ? -1.138 5.665 -7.752 1.00 80.19 164 VAL A C 1
ATOM 1214 O O . VAL A 1 164 ? -1.104 6.161 -6.630 1.00 80.19 164 VAL A O 1
ATOM 1217 N N . LEU A 1 165 ? -2.290 5.388 -8.366 1.00 81.88 165 LEU A N 1
ATOM 1218 C CA . LEU A 1 165 ? -3.598 5.645 -7.765 1.00 81.88 165 LEU A CA 1
ATOM 1219 C C . LEU A 1 165 ? -3.837 4.770 -6.526 1.00 81.88 165 LEU A C 1
ATOM 1221 O O . LEU A 1 165 ? -4.280 5.279 -5.498 1.00 81.88 165 LEU A O 1
ATOM 1225 N N . ALA A 1 166 ? -3.505 3.480 -6.594 1.00 80.69 166 ALA A N 1
ATOM 1226 C CA . ALA A 1 166 ? -3.637 2.560 -5.467 1.00 80.69 166 ALA A CA 1
ATOM 1227 C C . ALA A 1 166 ? -2.722 2.946 -4.296 1.00 80.69 166 ALA A C 1
ATOM 1229 O O . ALA A 1 166 ? -3.176 3.022 -3.155 1.00 80.69 166 ALA A O 1
ATOM 1230 N N . LEU A 1 167 ? -1.454 3.254 -4.581 1.00 81.75 167 LEU A N 1
ATOM 1231 C CA . LEU A 1 167 ? -0.489 3.713 -3.582 1.00 81.75 167 LEU A CA 1
ATOM 1232 C C . LEU A 1 167 ? -0.881 5.078 -3.008 1.00 81.75 167 LEU A C 1
ATOM 1234 O O . LEU A 1 167 ? -0.773 5.283 -1.807 1.00 81.75 167 LEU A O 1
ATOM 1238 N N . SER A 1 168 ? -1.423 5.985 -3.826 1.00 85.69 168 SER A N 1
ATOM 1239 C CA . SER A 1 168 ? -1.938 7.277 -3.362 1.00 85.69 168 SER A CA 1
ATOM 1240 C C . SER A 1 168 ? -3.104 7.113 -2.387 1.00 85.69 168 SER A C 1
ATOM 1242 O O . SER A 1 168 ? -3.115 7.763 -1.342 1.00 85.69 168 SER A O 1
ATOM 1244 N N . ALA A 1 169 ? -4.060 6.231 -2.692 1.00 85.06 169 ALA A N 1
ATOM 1245 C CA . ALA A 1 169 ? -5.160 5.928 -1.783 1.00 85.06 169 ALA A CA 1
ATOM 1246 C C . ALA A 1 169 ? -4.650 5.296 -0.476 1.00 85.06 169 ALA A C 1
ATOM 1248 O O . ALA A 1 169 ? -5.100 5.672 0.605 1.00 85.06 169 ALA A O 1
ATOM 1249 N N . HIS A 1 170 ? -3.679 4.383 -0.565 1.00 84.00 170 HIS A N 1
ATOM 1250 C CA . HIS A 1 170 ? -3.052 3.753 0.596 1.00 84.00 170 HIS A CA 1
ATOM 1251 C C . HIS A 1 170 ? -2.376 4.788 1.510 1.00 84.00 170 HIS A C 1
ATOM 1253 O O . HIS A 1 170 ? -2.731 4.895 2.684 1.00 84.00 170 HIS A O 1
ATOM 1259 N N . SER A 1 171 ? -1.501 5.630 0.952 1.00 86.19 171 SER A N 1
ATOM 1260 C CA . SER A 1 171 ? -0.794 6.675 1.698 1.00 86.19 171 SER A CA 1
ATOM 1261 C C . SER A 1 171 ? -1.733 7.740 2.272 1.00 86.19 171 SER A C 1
ATOM 1263 O O . SER A 1 171 ? -1.474 8.274 3.350 1.00 86.19 171 SER A O 1
ATOM 1265 N N . LEU A 1 172 ? -2.850 8.046 1.599 1.00 88.31 172 LEU A N 1
ATOM 1266 C CA . LEU A 1 172 ? -3.863 8.961 2.131 1.00 88.31 172 LEU A CA 1
ATOM 1267 C C . LEU A 1 172 ? -4.472 8.414 3.428 1.00 88.31 172 LEU A C 1
ATOM 1269 O O . LEU A 1 172 ? -4.555 9.138 4.422 1.00 88.31 172 LEU A O 1
ATOM 1273 N N . PHE A 1 173 ? -4.890 7.146 3.435 1.00 86.38 173 PHE A N 1
ATOM 1274 C CA . PHE A 1 173 ? -5.504 6.538 4.615 1.00 86.38 173 PHE A CA 1
ATOM 1275 C C . PHE A 1 173 ? -4.508 6.351 5.762 1.00 86.38 173 PHE A C 1
ATOM 1277 O O . PHE A 1 173 ? -4.865 6.597 6.915 1.00 86.38 173 PHE A O 1
ATOM 1284 N N . GLU A 1 174 ? -3.257 5.999 5.465 1.00 85.12 174 GLU A N 1
ATOM 1285 C CA . GLU A 1 174 ? -2.188 5.947 6.468 1.00 85.12 174 GLU A CA 1
ATOM 1286 C C . GLU A 1 174 ? -1.917 7.325 7.086 1.00 85.12 174 GLU A C 1
ATOM 1288 O O . GLU A 1 174 ? -1.847 7.453 8.311 1.00 85.12 174 GLU A O 1
ATOM 1293 N N . GLY A 1 175 ? -1.853 8.379 6.267 1.00 88.44 175 GLY A N 1
ATOM 1294 C CA . GLY A 1 175 ? -1.679 9.754 6.736 1.00 88.44 175 GLY A CA 1
ATOM 1295 C C . GLY A 1 175 ? -2.830 10.231 7.626 1.00 88.44 175 GLY A C 1
ATOM 1296 O O . GLY A 1 175 ? -2.598 10.850 8.667 1.00 88.44 175 GLY A O 1
ATOM 1297 N N . VAL A 1 176 ? -4.074 9.895 7.269 1.00 89.25 176 VAL A N 1
ATOM 1298 C CA . VAL A 1 176 ? -5.254 10.181 8.102 1.00 89.25 176 VAL A CA 1
ATOM 1299 C C . VAL A 1 176 ? -5.188 9.417 9.427 1.00 89.25 176 VAL A C 1
ATOM 1301 O O . VAL A 1 176 ? -5.426 10.011 10.480 1.00 89.25 176 VAL A O 1
ATOM 1304 N N . ALA A 1 177 ? -4.812 8.135 9.409 1.00 85.94 177 ALA A N 1
ATOM 1305 C CA . ALA A 1 177 ? -4.686 7.322 10.618 1.00 85.94 177 ALA A CA 1
ATOM 1306 C C . ALA A 1 177 ? -3.611 7.869 11.577 1.00 85.94 177 ALA A C 1
ATOM 1308 O O . ALA A 1 177 ? -3.873 8.037 12.769 1.00 85.94 177 ALA A O 1
ATOM 1309 N N . LEU A 1 178 ? -2.431 8.230 11.061 1.00 87.69 178 LEU A N 1
ATOM 1310 C CA . LEU A 1 178 ? -1.361 8.868 11.840 1.00 87.69 178 LEU A CA 1
ATOM 1311 C C . LEU A 1 178 ? -1.775 10.255 12.363 1.00 87.69 178 LEU A C 1
ATOM 1313 O O . LEU A 1 178 ? -1.453 10.629 13.496 1.00 87.69 178 LEU A O 1
ATOM 1317 N N . GLY A 1 179 ? -2.520 11.017 11.556 1.00 86.62 179 GLY A N 1
ATOM 1318 C CA . GLY A 1 179 ? -3.020 12.346 11.901 1.00 86.62 179 GLY A CA 1
ATOM 1319 C C . GLY A 1 179 ? -4.045 12.331 13.035 1.00 86.62 179 GLY A C 1
ATOM 1320 O O . GLY A 1 179 ? -3.962 13.166 13.941 1.00 86.62 179 GLY A O 1
ATOM 1321 N N . LEU A 1 180 ? -4.955 11.356 13.035 1.00 87.62 180 LEU A N 1
ATOM 1322 C CA . LEU A 1 180 ? -6.007 11.203 14.046 1.00 87.62 180 LEU A CA 1
ATOM 1323 C C . LEU A 1 180 ? -5.530 10.525 15.336 1.00 87.62 180 LEU A C 1
ATOM 1325 O O . LEU A 1 180 ? -6.232 10.565 16.341 1.00 87.62 180 LEU A O 1
ATOM 1329 N N . GLN A 1 181 ? -4.334 9.935 15.350 1.00 88.75 181 GLN A N 1
ATOM 1330 C CA . GLN A 1 181 ? -3.837 9.227 16.524 1.00 88.75 181 GLN A CA 1
ATOM 1331 C C . GLN A 1 181 ? -3.489 10.190 17.674 1.00 88.75 181 GLN A C 1
ATOM 1333 O O . GLN A 1 181 ? -2.585 11.017 17.554 1.00 88.75 181 GLN A O 1
ATOM 1338 N N . GLU A 1 182 ? -4.183 10.089 18.806 1.00 87.31 182 GLU A N 1
ATOM 1339 C CA . GLU A 1 182 ? -3.970 10.977 19.968 1.00 87.31 182 GLU A CA 1
ATOM 1340 C C . GLU A 1 182 ? -2.978 10.408 20.998 1.00 87.31 182 GLU A C 1
ATOM 1342 O O . GLU A 1 182 ? -2.354 11.152 21.751 1.00 87.31 182 GLU A O 1
ATOM 1347 N N . ASP A 1 183 ? -2.789 9.088 20.995 1.00 88.12 183 ASP A N 1
ATOM 1348 C CA . ASP A 1 183 ? -1.906 8.368 21.917 1.00 88.12 183 ASP A CA 1
ATOM 1349 C C . ASP A 1 183 ? -0.494 8.223 21.327 1.00 88.12 183 ASP A C 1
ATOM 1351 O O . ASP A 1 183 ? -0.310 7.613 20.268 1.00 88.12 183 ASP A O 1
ATOM 1355 N N . GLY A 1 184 ? 0.505 8.768 22.029 1.00 84.56 184 GLY A N 1
ATOM 1356 C CA . GLY A 1 184 ? 1.903 8.772 21.597 1.00 84.56 184 GLY A CA 1
ATOM 1357 C C . GLY A 1 184 ? 2.562 7.389 21.540 1.00 84.56 184 GLY A C 1
ATOM 1358 O O . GLY A 1 184 ? 3.395 7.158 20.665 1.00 84.56 184 GLY A O 1
ATOM 1359 N N . ALA A 1 185 ? 2.179 6.451 22.412 1.00 85.44 185 ALA A N 1
ATOM 1360 C CA . ALA A 1 185 ? 2.736 5.097 22.399 1.00 85.44 185 ALA A CA 1
ATOM 1361 C C . ALA A 1 185 ? 2.237 4.322 21.172 1.00 85.44 185 ALA A C 1
ATOM 1363 O O . ALA A 1 185 ? 3.014 3.684 20.460 1.00 85.44 185 ALA A O 1
ATOM 1364 N N . LYS A 1 186 ? 0.941 4.454 20.871 1.00 85.69 186 LYS A N 1
ATOM 1365 C CA . LYS A 1 186 ? 0.337 3.887 19.658 1.00 85.69 186 LYS A CA 1
ATOM 1366 C C . LYS A 1 186 ? 0.880 4.549 18.391 1.00 85.69 186 LYS A C 1
ATOM 1368 O O . LYS A 1 186 ? 1.147 3.848 17.421 1.00 85.69 186 LYS A O 1
ATOM 1373 N N . LEU A 1 187 ? 1.099 5.868 18.411 1.00 87.31 187 LEU A N 1
ATOM 1374 C CA . LEU A 1 187 ? 1.714 6.604 17.303 1.00 87.31 187 LEU A CA 1
ATOM 1375 C C . LEU A 1 187 ? 3.112 6.064 16.972 1.00 87.31 187 LEU A C 1
ATOM 1377 O O . LEU A 1 187 ? 3.415 5.870 15.802 1.00 87.31 187 LEU A O 1
ATOM 1381 N N . GLY A 1 188 ? 3.944 5.781 17.980 1.00 86.00 188 GLY A N 1
ATOM 1382 C CA . GLY A 1 188 ? 5.277 5.210 17.766 1.00 86.00 188 GLY A CA 1
ATOM 1383 C C . GLY A 1 188 ? 5.238 3.829 17.106 1.00 86.00 188 GLY A C 1
ATOM 1384 O O . GLY A 1 188 ? 5.973 3.584 16.152 1.00 86.00 188 GLY A O 1
ATOM 1385 N N . GLY A 1 189 ? 4.341 2.951 17.565 1.00 87.12 189 GLY A N 1
ATOM 1386 C CA . GLY A 1 189 ? 4.137 1.635 16.950 1.00 87.12 189 GLY A CA 1
ATOM 1387 C C . GLY A 1 189 ? 3.627 1.723 15.508 1.00 87.12 189 GLY A C 1
ATOM 1388 O O . GLY A 1 189 ? 4.129 1.014 14.639 1.00 87.12 189 GLY A O 1
ATOM 1389 N N . LEU A 1 190 ? 2.684 2.633 15.242 1.00 86.69 190 LEU A N 1
ATOM 1390 C CA . LEU A 1 190 ? 2.165 2.907 13.897 1.00 86.69 190 LEU A CA 1
ATOM 1391 C C . LEU A 1 190 ? 3.258 3.450 12.967 1.00 86.69 190 LEU A C 1
ATOM 1393 O O . LEU A 1 190 ? 3.422 2.930 11.871 1.00 86.69 190 LEU A O 1
ATOM 1397 N N . LEU A 1 191 ? 4.043 4.438 13.410 1.00 87.62 191 LEU A N 1
ATOM 1398 C CA . LEU A 1 191 ? 5.149 5.005 12.629 1.00 87.62 191 LEU A CA 1
ATOM 1399 C C . LEU A 1 191 ? 6.219 3.961 12.302 1.00 87.62 191 LEU A C 1
ATOM 1401 O O . LEU A 1 191 ? 6.720 3.938 11.184 1.00 87.62 191 LEU A O 1
ATOM 1405 N N . LEU A 1 192 ? 6.567 3.098 13.261 1.00 87.81 192 LEU A N 1
ATOM 1406 C CA . LEU A 1 192 ? 7.546 2.036 13.036 1.00 87.81 192 LEU A CA 1
ATOM 1407 C C . LEU A 1 192 ? 7.023 0.988 12.050 1.00 87.81 192 LEU A C 1
ATOM 1409 O O . LEU A 1 192 ? 7.761 0.580 11.158 1.00 87.81 192 LEU A O 1
ATOM 1413 N N . GLY A 1 193 ? 5.762 0.572 12.200 1.00 85.62 193 GLY A N 1
ATOM 1414 C CA . GLY A 1 193 ? 5.119 -0.347 11.262 1.00 85.62 193 GLY A CA 1
ATOM 1415 C C . GLY A 1 193 ? 5.151 0.208 9.840 1.00 85.62 193 GLY A C 1
ATOM 1416 O O . GLY A 1 193 ? 5.694 -0.442 8.950 1.00 85.62 193 GLY A O 1
ATOM 1417 N N . VAL A 1 194 ? 4.681 1.451 9.679 1.00 86.19 194 VAL A N 1
ATOM 1418 C CA . VAL A 1 194 ? 4.676 2.176 8.401 1.00 86.19 194 VAL A CA 1
ATOM 1419 C C . VAL A 1 194 ? 6.080 2.291 7.818 1.00 86.19 194 VAL A C 1
ATOM 1421 O O . VAL A 1 194 ? 6.299 1.860 6.692 1.00 86.19 194 VAL A O 1
ATOM 1424 N N . ALA A 1 195 ? 7.074 2.719 8.599 1.00 87.88 195 ALA A N 1
ATOM 1425 C CA . ALA A 1 195 ? 8.454 2.833 8.126 1.00 87.88 195 ALA A CA 1
ATOM 1426 C C . ALA A 1 195 ? 9.006 1.521 7.533 1.00 87.88 195 ALA A C 1
ATOM 1428 O O . ALA A 1 195 ? 9.724 1.540 6.530 1.00 87.88 195 ALA A O 1
ATOM 1429 N N . VAL A 1 196 ? 8.682 0.372 8.134 1.00 84.75 196 VAL A N 1
ATOM 1430 C CA . VAL A 1 196 ? 9.187 -0.930 7.678 1.00 84.75 196 VAL A CA 1
ATOM 1431 C C . VAL A 1 196 ? 8.526 -1.372 6.374 1.00 84.75 196 VAL A C 1
ATOM 1433 O O . VAL A 1 196 ? 9.229 -1.784 5.454 1.00 84.75 196 VAL A O 1
ATOM 1436 N N . HIS A 1 197 ? 7.199 -1.309 6.246 1.00 83.19 197 HIS A N 1
ATOM 1437 C CA . HIS A 1 197 ? 6.555 -1.769 5.008 1.00 83.19 197 HIS A CA 1
ATOM 1438 C C . HIS A 1 197 ? 6.668 -0.755 3.868 1.00 83.19 197 HIS A C 1
ATOM 1440 O O . HIS A 1 197 ? 6.769 -1.152 2.709 1.00 83.19 197 HIS A O 1
ATOM 1446 N N . GLU A 1 198 ? 6.725 0.538 4.184 1.00 84.25 198 GLU A N 1
ATOM 1447 C CA . GLU A 1 198 ? 6.841 1.619 3.207 1.00 84.25 198 GLU A CA 1
ATOM 1448 C C . GLU A 1 198 ? 8.240 1.651 2.569 1.00 84.25 198 GLU A C 1
ATOM 1450 O O . GLU A 1 198 ? 8.363 1.849 1.362 1.00 84.25 198 GLU A O 1
ATOM 1455 N N . THR A 1 199 ? 9.300 1.339 3.329 1.00 82.69 199 THR A N 1
ATOM 1456 C CA . THR A 1 199 ? 10.658 1.166 2.770 1.00 82.69 199 THR A CA 1
ATOM 1457 C C . THR A 1 199 ? 10.768 -0.025 1.834 1.00 82.69 199 THR A C 1
ATOM 1459 O O . THR A 1 199 ? 11.400 0.080 0.784 1.00 82.69 199 THR A O 1
ATOM 1462 N N . LEU A 1 200 ? 10.161 -1.156 2.197 1.00 79.38 200 LEU A N 1
ATOM 1463 C CA . LEU A 1 200 ? 10.162 -2.357 1.363 1.00 79.38 200 LEU A CA 1
ATOM 1464 C C . LEU A 1 200 ? 9.368 -2.137 0.069 1.00 79.38 200 LEU A C 1
ATOM 1466 O O . LEU A 1 200 ? 9.832 -2.530 -1.001 1.00 79.38 200 LEU A O 1
ATOM 1470 N N . ALA A 1 201 ? 8.219 -1.457 0.147 1.00 77.94 201 ALA A N 1
ATOM 1471 C CA . ALA A 1 201 ? 7.437 -1.069 -1.024 1.00 77.94 201 ALA A CA 1
ATOM 1472 C C . ALA A 1 201 ? 8.201 -0.076 -1.919 1.00 77.94 201 ALA A C 1
ATOM 1474 O O . ALA A 1 201 ? 8.292 -0.281 -3.127 1.00 77.94 201 ALA A O 1
ATOM 1475 N N . ALA A 1 202 ? 8.815 0.956 -1.332 1.00 81.31 202 ALA A N 1
ATOM 1476 C CA . ALA A 1 202 ? 9.632 1.937 -2.046 1.00 81.31 202 ALA A CA 1
ATOM 1477 C C . ALA A 1 202 ? 10.821 1.290 -2.776 1.00 81.31 202 ALA A C 1
ATOM 1479 O O . ALA A 1 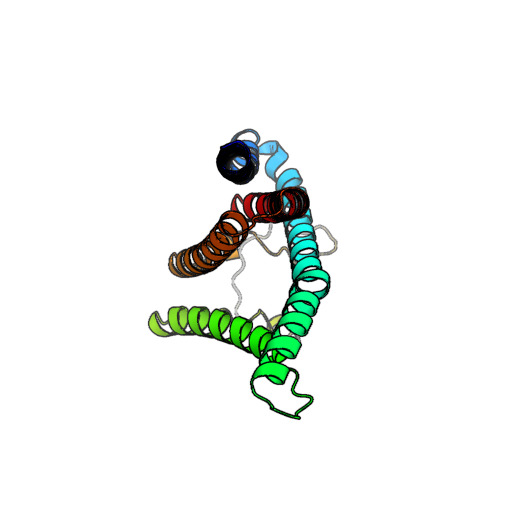202 ? 11.077 1.599 -3.940 1.00 81.31 202 ALA A O 1
ATOM 1480 N N . ALA A 1 203 ? 11.511 0.353 -2.120 1.00 77.75 203 ALA A N 1
ATOM 1481 C CA . ALA A 1 203 ? 12.615 -0.390 -2.718 1.00 77.75 203 ALA A CA 1
ATOM 1482 C C . ALA A 1 203 ? 12.161 -1.291 -3.877 1.00 77.75 203 ALA A C 1
ATOM 1484 O O . ALA A 1 203 ? 12.889 -1.424 -4.856 1.00 77.75 203 ALA A O 1
ATOM 1485 N N . ALA A 1 204 ? 10.969 -1.888 -3.786 1.00 72.81 204 ALA A N 1
ATOM 1486 C CA . ALA A 1 204 ? 10.394 -2.698 -4.858 1.00 72.81 204 ALA A CA 1
ATOM 1487 C C . ALA A 1 204 ? 9.949 -1.860 -6.070 1.00 72.81 204 ALA A C 1
ATOM 1489 O O . ALA A 1 204 ? 10.091 -2.314 -7.201 1.00 72.81 204 ALA A O 1
ATOM 1490 N N . LEU A 1 205 ? 9.434 -0.645 -5.842 1.00 72.88 205 LEU A N 1
ATOM 1491 C CA . LEU A 1 205 ? 8.987 0.280 -6.894 1.00 72.88 205 LEU A CA 1
ATOM 1492 C C . LEU A 1 205 ? 10.133 1.007 -7.609 1.00 72.88 205 LEU A C 1
ATOM 1494 O O . LEU A 1 205 ? 9.941 1.497 -8.718 1.00 72.88 205 LEU A O 1
ATOM 1498 N N . GLY A 1 206 ? 11.299 1.130 -6.970 1.00 68.88 206 GLY A N 1
ATOM 1499 C CA . GLY A 1 206 ? 12.480 1.778 -7.547 1.00 68.88 206 GLY A CA 1
ATOM 1500 C C . GLY A 1 206 ? 13.287 0.908 -8.523 1.00 68.88 206 GLY A C 1
ATOM 1501 O O . GLY A 1 206 ? 14.359 1.336 -8.952 1.00 68.88 206 GLY A O 1
ATOM 1502 N N . VAL A 1 207 ? 12.815 -0.302 -8.837 1.00 63.19 207 VAL A N 1
ATOM 1503 C CA . VAL A 1 207 ? 13.418 -1.260 -9.787 1.00 63.19 207 VAL A CA 1
ATOM 1504 C C . VAL A 1 207 ? 12.633 -1.263 -11.087 1.00 63.19 207 VAL A C 1
ATOM 1506 O O . VAL A 1 207 ? 13.292 -1.261 -12.149 1.00 63.19 207 VAL A O 1
#

InterPro domains:
  IPR003689 Zinc/iron permease [PF02535] (6-207)